Protein AF-A0A9E0H9U8-F1 (afdb_monomer_lite)

Structure (mmCIF, N/CA/C/O backbone):
data_AF-A0A9E0H9U8-F1
#
_entry.id   AF-A0A9E0H9U8-F1
#
loop_
_atom_site.group_PDB
_atom_site.id
_atom_site.type_symbol
_atom_site.label_atom_id
_atom_site.label_alt_id
_atom_site.label_comp_id
_atom_site.label_asym_id
_atom_site.label_entity_id
_atom_site.label_seq_id
_atom_site.pdbx_PDB_ins_code
_atom_site.Cartn_x
_atom_site.Cartn_y
_atom_site.Cartn_z
_atom_site.occupancy
_atom_site.B_iso_or_equiv
_atom_site.auth_seq_id
_atom_site.auth_comp_id
_atom_site.auth_asym_id
_atom_site.auth_atom_id
_atom_site.pdbx_PDB_model_num
ATOM 1 N N . MET A 1 1 ? -35.444 -77.748 4.430 1.00 33.72 1 MET A N 1
ATOM 2 C CA . MET A 1 1 ? -34.186 -77.635 3.657 1.00 33.72 1 MET A CA 1
ATOM 3 C C . MET A 1 1 ? -34.347 -76.508 2.643 1.00 33.72 1 MET A C 1
ATOM 5 O O . MET A 1 1 ? -35.237 -76.643 1.822 1.00 33.72 1 MET A O 1
ATOM 9 N N . LYS A 1 2 ? -33.463 -75.490 2.698 1.00 30.03 2 LYS A N 1
ATOM 10 C CA . LYS A 1 2 ? -33.087 -74.524 1.628 1.00 30.03 2 LYS A CA 1
ATOM 11 C C . LYS A 1 2 ? -34.185 -73.565 1.122 1.00 30.03 2 LYS A C 1
ATOM 13 O O . LYS A 1 2 ? -35.276 -74.002 0.824 1.00 30.03 2 LYS A O 1
ATOM 18 N N . ARG A 1 3 ? -33.968 -72.275 0.864 1.00 31.88 3 ARG A N 1
ATOM 19 C CA . ARG A 1 3 ? -32.957 -71.243 1.180 1.00 31.88 3 ARG A CA 1
ATOM 20 C C . ARG A 1 3 ? -33.682 -69.953 0.738 1.00 31.88 3 ARG A C 1
ATOM 22 O O . ARG A 1 3 ? -34.056 -69.872 -0.428 1.00 31.88 3 ARG A O 1
ATOM 29 N N . ASN A 1 4 ? -33.943 -69.009 1.642 1.00 30.28 4 ASN A N 1
ATOM 30 C CA . ASN A 1 4 ? -34.622 -67.754 1.300 1.00 30.28 4 ASN A CA 1
ATOM 31 C C . ASN A 1 4 ? -33.654 -66.834 0.548 1.00 30.28 4 ASN A C 1
ATOM 33 O O . ASN A 1 4 ? -32.547 -66.578 1.022 1.00 30.28 4 ASN A O 1
ATOM 37 N N . ILE A 1 5 ? -34.078 -66.368 -0.625 1.00 36.03 5 ILE A N 1
ATOM 38 C CA . ILE A 1 5 ? -33.388 -65.355 -1.423 1.00 36.03 5 ILE A CA 1
ATOM 39 C C . ILE A 1 5 ? -33.728 -63.993 -0.814 1.00 36.03 5 ILE A C 1
ATOM 41 O O . ILE A 1 5 ? -34.883 -63.575 -0.808 1.00 36.03 5 ILE A O 1
ATOM 45 N N . LEU A 1 6 ? -32.710 -63.333 -0.268 1.00 31.70 6 LEU A N 1
ATOM 46 C CA . LEU A 1 6 ? -32.761 -61.951 0.190 1.00 31.70 6 LEU A CA 1
ATOM 47 C C . LEU A 1 6 ? -32.618 -61.042 -1.042 1.00 31.70 6 LEU A C 1
ATOM 49 O O . LEU A 1 6 ? -31.560 -61.022 -1.668 1.00 31.70 6 LEU A O 1
ATOM 53 N N . ALA A 1 7 ? -33.665 -60.297 -1.395 1.00 32.78 7 ALA A N 1
ATOM 54 C CA . ALA A 1 7 ? -33.560 -59.155 -2.297 1.00 32.78 7 ALA A CA 1
ATOM 55 C C . ALA A 1 7 ? -33.413 -57.898 -1.429 1.00 32.78 7 ALA A C 1
ATOM 57 O O . ALA A 1 7 ? -34.386 -57.413 -0.857 1.00 32.78 7 ALA A O 1
ATOM 58 N N . ILE A 1 8 ? -32.179 -57.417 -1.274 1.00 33.84 8 ILE A N 1
ATOM 59 C CA . ILE A 1 8 ? -31.902 -56.122 -0.649 1.00 33.84 8 ILE A CA 1
ATOM 60 C C . ILE A 1 8 ? -32.141 -55.057 -1.719 1.00 33.84 8 ILE A C 1
ATOM 62 O O . ILE A 1 8 ? -31.384 -54.941 -2.681 1.00 33.84 8 ILE A O 1
ATOM 66 N N . THR A 1 9 ? -33.211 -54.289 -1.550 1.00 36.50 9 THR A N 1
ATOM 67 C CA . THR A 1 9 ? -33.425 -53.011 -2.227 1.00 36.50 9 THR A CA 1
ATOM 68 C C . THR A 1 9 ? -32.313 -52.044 -1.825 1.00 36.50 9 THR A C 1
ATOM 70 O O . THR A 1 9 ? -32.237 -51.627 -0.670 1.00 36.50 9 THR A O 1
ATOM 73 N N . GLY A 1 10 ? -31.434 -51.716 -2.773 1.00 31.86 10 GLY A N 1
ATOM 74 C CA . GLY A 1 10 ? -30.412 -50.687 -2.613 1.00 31.86 10 GLY A CA 1
ATOM 75 C C . GLY A 1 10 ? -31.052 -49.303 -2.536 1.00 31.86 10 GLY A C 1
ATOM 76 O O . GLY A 1 10 ? -31.722 -48.871 -3.470 1.00 31.86 10 GLY A O 1
ATOM 77 N N . ALA A 1 11 ? -30.843 -48.613 -1.418 1.00 35.72 11 ALA A N 1
ATOM 78 C CA . ALA A 1 11 ? -31.097 -47.187 -1.313 1.00 35.72 11 ALA A CA 1
ATOM 79 C C . ALA A 1 11 ? -29.973 -46.440 -2.048 1.00 35.72 11 ALA A C 1
ATOM 81 O O . ALA A 1 11 ? -28.805 -46.555 -1.674 1.00 35.72 11 ALA A O 1
ATOM 82 N N . LEU A 1 12 ? -30.319 -45.684 -3.095 1.00 35.38 12 LEU A N 1
ATOM 83 C CA . LEU A 1 12 ? -29.430 -44.668 -3.653 1.00 35.38 12 LEU A CA 1
ATOM 84 C C . LEU A 1 12 ? -29.260 -43.562 -2.606 1.00 35.38 12 LEU A C 1
ATOM 86 O O . LEU A 1 12 ? -30.141 -42.723 -2.427 1.00 35.38 12 LEU A O 1
ATOM 90 N N . ALA A 1 13 ? -28.124 -43.559 -1.915 1.00 36.44 13 ALA A N 1
ATOM 91 C CA . ALA A 1 13 ? -27.648 -42.373 -1.227 1.00 36.44 13 ALA A CA 1
ATOM 92 C C . ALA A 1 13 ? -27.135 -41.396 -2.294 1.00 36.44 13 ALA A C 1
ATOM 94 O O . ALA A 1 13 ? -26.099 -41.628 -2.916 1.00 36.44 13 ALA A O 1
ATOM 95 N N . LEU A 1 14 ? -27.884 -40.317 -2.525 1.00 33.03 14 LEU A N 1
ATOM 96 C CA . LEU A 1 14 ? -27.382 -39.124 -3.200 1.00 33.03 14 LEU A CA 1
ATOM 97 C C . LEU A 1 14 ? -26.305 -38.512 -2.296 1.00 33.03 14 LEU A C 1
ATOM 99 O O . LEU A 1 14 ? -26.599 -37.713 -1.410 1.00 33.03 14 LEU A O 1
ATOM 103 N N . ALA A 1 15 ? -25.058 -38.936 -2.489 1.00 32.97 15 ALA A N 1
ATOM 104 C CA . ALA A 1 15 ? -23.905 -38.196 -2.015 1.00 32.97 15 ALA A CA 1
ATOM 105 C C . ALA A 1 15 ? -23.854 -36.899 -2.829 1.00 32.97 15 ALA A C 1
ATOM 107 O O . ALA A 1 15 ? -23.384 -36.879 -3.964 1.00 32.97 15 ALA A O 1
ATOM 108 N N . ALA A 1 16 ? -24.411 -35.825 -2.272 1.00 28.44 16 ALA A N 1
ATOM 109 C CA . ALA A 1 16 ? -24.061 -34.489 -2.708 1.00 28.44 16 ALA A CA 1
ATOM 110 C C . ALA A 1 16 ? -22.566 -34.328 -2.418 1.00 28.44 16 ALA A C 1
ATOM 112 O O . ALA A 1 16 ? -22.161 -34.242 -1.258 1.00 28.44 16 ALA A O 1
ATOM 113 N N . CYS A 1 17 ? -21.749 -34.372 -3.470 1.00 26.73 17 CYS A N 1
ATOM 114 C CA . CYS A 1 17 ? -20.384 -33.888 -3.420 1.00 26.73 17 CYS A CA 1
ATOM 115 C C . CYS A 1 17 ? -20.471 -32.413 -3.028 1.00 26.73 17 CYS A C 1
ATOM 117 O O . CYS A 1 17 ? -20.770 -31.558 -3.855 1.00 26.73 17 CYS A O 1
ATOM 119 N N . VAL A 1 18 ? -20.290 -32.124 -1.742 1.00 27.02 18 VAL A N 1
ATOM 120 C CA . VAL A 1 18 ? -19.804 -30.814 -1.337 1.00 27.02 18 VAL A CA 1
ATOM 121 C C . VAL A 1 18 ? -18.413 -30.754 -1.944 1.00 27.02 18 VAL A C 1
ATOM 123 O O . VAL A 1 18 ? -17.521 -31.479 -1.505 1.00 27.02 18 VAL A O 1
ATOM 126 N N . GLU A 1 19 ? -18.271 -29.989 -3.023 1.00 28.39 19 GLU A N 1
ATOM 127 C CA . GLU A 1 19 ? -16.969 -29.533 -3.486 1.00 28.39 19 GLU A CA 1
ATOM 128 C C . GLU A 1 19 ? -16.304 -28.884 -2.272 1.00 28.39 19 GLU A C 1
ATOM 130 O O . GLU A 1 19 ? -16.712 -27.819 -1.803 1.00 28.39 19 GLU A O 1
ATOM 135 N N . SER A 1 20 ? -15.331 -29.588 -1.689 1.00 30.00 20 SER A N 1
ATOM 136 C CA . SER A 1 20 ? -14.325 -28.929 -0.873 1.00 30.00 20 SER A CA 1
ATOM 137 C C . SER A 1 20 ? -13.799 -27.774 -1.719 1.00 30.00 20 SER A C 1
ATOM 139 O O . SER A 1 20 ? -13.490 -28.017 -2.886 1.00 30.00 20 SER A O 1
ATOM 141 N N . PRO A 1 21 ? -13.714 -26.540 -1.195 1.00 29.14 21 PRO A N 1
ATOM 142 C CA . PRO A 1 21 ? -12.970 -25.511 -1.892 1.00 29.14 21 PRO A CA 1
ATOM 143 C C . PRO A 1 21 ? -11.561 -26.068 -2.062 1.00 29.14 21 PRO A C 1
ATOM 145 O O . PRO A 1 21 ? -10.863 -26.296 -1.069 1.00 29.14 21 PRO A O 1
ATOM 148 N N . ASP A 1 22 ? -11.208 -26.391 -3.306 1.00 26.55 22 ASP A N 1
ATOM 149 C CA . ASP A 1 22 ? -9.852 -26.761 -3.651 1.00 26.55 22 ASP A CA 1
ATOM 150 C C . ASP A 1 22 ? -8.960 -25.659 -3.091 1.00 26.55 22 ASP A C 1
ATOM 152 O O . ASP A 1 22 ? -9.161 -24.465 -3.339 1.00 26.55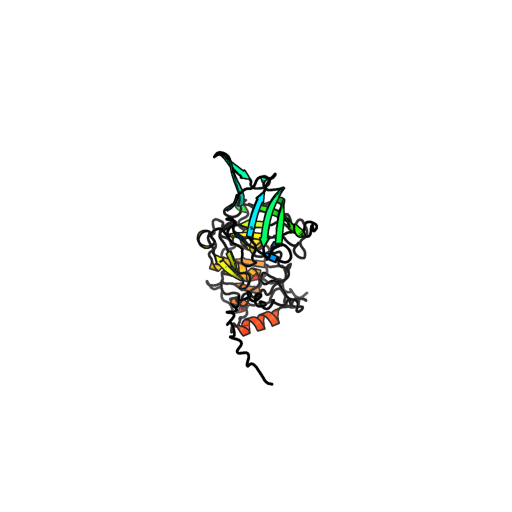 22 ASP A O 1
ATOM 156 N N . LEU A 1 23 ? -8.048 -26.098 -2.224 1.00 30.12 23 LEU A N 1
ATOM 157 C CA . LEU A 1 23 ? -6.956 -25.310 -1.688 1.00 30.12 23 LEU A CA 1
ATOM 158 C C . LEU A 1 23 ? -6.393 -24.482 -2.835 1.00 30.12 23 LEU A C 1
ATOM 160 O O . LEU A 1 23 ? -6.097 -25.050 -3.887 1.00 30.12 23 LEU A O 1
ATOM 164 N N . GLY A 1 24 ? -6.309 -23.163 -2.628 1.00 29.27 24 GLY A N 1
ATOM 165 C CA . GLY A 1 24 ? -5.791 -22.228 -3.615 1.00 29.27 24 GLY A CA 1
ATOM 166 C C . GLY A 1 24 ? -4.589 -22.850 -4.303 1.00 29.27 24 GLY A C 1
ATOM 167 O O . GLY A 1 24 ? -3.614 -23.202 -3.639 1.00 29.27 24 GLY A O 1
ATOM 168 N N . THR A 1 25 ? -4.723 -23.079 -5.610 1.00 24.98 25 THR A N 1
ATOM 169 C CA . THR A 1 25 ? -3.626 -23.506 -6.472 1.00 24.98 25 THR A CA 1
ATOM 170 C C . THR A 1 25 ? -2.404 -22.704 -6.074 1.00 24.98 25 THR A C 1
ATOM 172 O O . THR A 1 25 ? -2.486 -21.475 -6.073 1.00 24.98 25 THR A O 1
ATOM 175 N N . GLU A 1 26 ? -1.329 -23.399 -5.688 1.00 29.41 26 GLU A N 1
ATOM 176 C CA . GLU A 1 26 ? -0.028 -22.797 -5.422 1.00 29.41 26 GLU A CA 1
ATOM 177 C C . GLU A 1 26 ? 0.297 -21.872 -6.593 1.00 29.41 26 GLU A C 1
ATOM 179 O O . GLU A 1 26 ? 0.638 -22.318 -7.691 1.00 29.41 26 GLU A O 1
ATOM 184 N N . VAL A 1 27 ? 0.108 -20.571 -6.381 1.00 36.84 27 VAL A N 1
ATOM 185 C CA . VAL A 1 27 ? 0.613 -19.557 -7.290 1.00 36.84 27 VAL A CA 1
ATOM 186 C C . VAL A 1 27 ? 2.116 -19.727 -7.182 1.00 36.84 27 VAL A C 1
ATOM 188 O O . VAL A 1 27 ? 2.659 -19.604 -6.084 1.00 36.84 27 VAL A O 1
ATOM 191 N N . ALA A 1 28 ? 2.754 -20.157 -8.272 1.00 34.28 28 ALA A N 1
ATOM 192 C CA . ALA A 1 28 ? 4.180 -20.437 -8.291 1.00 34.28 28 ALA A CA 1
ATOM 193 C C . ALA A 1 28 ? 4.913 -19.251 -7.654 1.00 34.28 28 ALA A C 1
ATOM 195 O O . ALA A 1 28 ? 4.872 -18.141 -8.179 1.00 34.28 28 ALA A O 1
ATOM 196 N N . ALA A 1 29 ? 5.513 -19.474 -6.486 1.00 41.28 29 ALA A N 1
ATOM 197 C CA . ALA A 1 29 ? 6.214 -18.419 -5.786 1.00 41.28 29 ALA A CA 1
ATOM 198 C C . ALA A 1 29 ? 7.358 -17.927 -6.675 1.00 41.28 29 ALA A C 1
ATOM 200 O O . ALA A 1 29 ? 8.137 -18.729 -7.205 1.00 41.28 29 ALA A O 1
ATOM 201 N N . VAL A 1 30 ? 7.469 -16.608 -6.835 1.00 42.09 30 VAL A N 1
ATOM 202 C CA . VAL A 1 30 ? 8.647 -16.012 -7.462 1.00 42.09 30 VAL A CA 1
ATOM 203 C C . VAL A 1 30 ? 9.837 -16.415 -6.602 1.00 42.09 30 VAL A C 1
ATOM 205 O O . VAL A 1 30 ? 9.852 -16.174 -5.396 1.00 42.09 30 VAL A O 1
ATOM 208 N N . LYS A 1 31 ? 10.819 -17.090 -7.196 1.00 47.34 31 LYS A N 1
ATOM 209 C CA . LYS A 1 31 ? 12.021 -17.502 -6.476 1.00 47.34 31 LYS A CA 1
ATOM 210 C C . LYS A 1 31 ? 13.037 -16.368 -6.503 1.00 47.34 31 LYS A C 1
ATOM 212 O O . LYS A 1 31 ? 13.338 -15.851 -7.578 1.00 47.34 31 LYS A O 1
ATOM 217 N N . ASN A 1 32 ? 13.584 -15.983 -5.347 1.00 45.25 32 ASN A N 1
ATOM 218 C CA . ASN A 1 32 ? 14.695 -15.023 -5.309 1.00 45.25 32 ASN A CA 1
ATOM 219 C C . ASN A 1 32 ? 15.947 -15.574 -6.025 1.00 45.25 32 ASN A C 1
ATOM 221 O O . ASN A 1 32 ? 15.998 -16.747 -6.404 1.00 45.25 32 ASN A O 1
ATOM 225 N N . GLY A 1 33 ? 16.993 -14.748 -6.171 1.00 34.38 33 GLY A N 1
ATOM 226 C CA . GLY A 1 33 ? 18.286 -15.158 -6.747 1.00 34.38 33 GLY A CA 1
ATOM 227 C C . GLY A 1 33 ? 18.926 -16.392 -6.081 1.00 34.38 33 GLY A C 1
ATOM 228 O O . GLY A 1 33 ? 19.732 -17.078 -6.704 1.00 34.38 33 GLY A O 1
ATOM 229 N N . GLY A 1 34 ? 18.510 -16.735 -4.854 1.00 36.09 34 GLY A N 1
ATOM 230 C CA . GLY A 1 34 ? 18.920 -17.930 -4.108 1.00 36.09 34 GLY A CA 1
ATOM 231 C C . GLY A 1 34 ? 17.972 -19.139 -4.194 1.00 36.09 34 GLY A C 1
ATOM 232 O O . GLY A 1 34 ? 18.246 -20.154 -3.556 1.00 36.09 34 GLY A O 1
ATOM 233 N N . GLY A 1 35 ? 16.874 -19.067 -4.954 1.00 40.34 35 GLY A N 1
ATOM 234 C CA . GLY A 1 35 ? 15.938 -20.180 -5.154 1.00 40.34 35 GLY A CA 1
ATOM 235 C C . GLY A 1 35 ? 14.853 -20.353 -4.081 1.00 40.34 35 GLY A C 1
ATOM 236 O O . GLY A 1 35 ? 14.182 -21.388 -4.087 1.00 40.34 35 GLY A O 1
ATOM 237 N N . PHE A 1 36 ? 14.671 -19.382 -3.180 1.00 42.16 36 PHE A N 1
ATOM 238 C CA . PHE A 1 36 ? 13.642 -19.403 -2.133 1.00 42.16 36 PHE A CA 1
ATOM 239 C C . PHE A 1 36 ? 12.347 -18.729 -2.584 1.00 42.16 36 PHE A C 1
ATOM 241 O O . PHE A 1 36 ? 12.396 -17.686 -3.235 1.00 42.16 36 PHE A O 1
ATOM 248 N N . ASP A 1 37 ? 11.215 -19.298 -2.173 1.00 49.22 37 ASP A N 1
ATOM 249 C CA . ASP A 1 37 ? 9.871 -18.786 -2.445 1.00 49.22 37 ASP A CA 1
ATOM 250 C C . ASP A 1 37 ? 9.658 -17.400 -1.807 1.00 49.22 37 ASP A C 1
ATOM 252 O O . ASP A 1 37 ? 9.914 -17.200 -0.615 1.00 49.22 37 ASP A O 1
ATOM 256 N N . CYS A 1 38 ? 9.185 -16.440 -2.602 1.00 49.75 38 CYS A N 1
ATOM 257 C CA . CYS A 1 38 ? 8.864 -15.081 -2.179 1.00 49.75 38 CYS A CA 1
ATOM 258 C C . CYS A 1 38 ? 7.369 -14.767 -2.282 1.00 49.75 38 CYS A C 1
ATOM 260 O O . CYS A 1 38 ? 6.664 -15.325 -3.119 1.00 49.75 38 CYS A O 1
ATOM 262 N N . ASP A 1 39 ? 6.907 -13.814 -1.465 1.00 55.03 39 ASP A N 1
ATOM 263 C CA . ASP A 1 39 ? 5.590 -13.190 -1.635 1.00 55.03 39 ASP A CA 1
ATOM 264 C C . ASP A 1 39 ? 5.544 -12.378 -2.942 1.00 55.03 39 ASP A C 1
ATOM 266 O O . ASP A 1 39 ? 6.541 -11.782 -3.357 1.00 55.03 39 ASP A O 1
ATOM 270 N N . VAL A 1 40 ? 4.375 -12.341 -3.583 1.00 51.62 40 VAL A N 1
ATOM 271 C CA . VAL A 1 40 ? 4.181 -11.734 -4.909 1.00 51.62 40 VAL A CA 1
ATOM 272 C C . VAL A 1 40 ? 4.291 -10.205 -4.848 1.00 51.62 40 VAL A C 1
ATOM 274 O O . VAL A 1 40 ? 4.812 -9.591 -5.773 1.00 51.62 40 VAL A O 1
ATOM 277 N N . LEU A 1 41 ? 3.943 -9.569 -3.716 1.00 52.69 41 LEU A N 1
ATOM 278 C CA . LEU A 1 41 ? 4.230 -8.137 -3.483 1.00 52.69 41 LEU A CA 1
ATOM 279 C C . LEU A 1 41 ? 5.722 -7.847 -3.203 1.00 52.69 41 LEU A C 1
ATOM 281 O O . LEU A 1 41 ? 6.092 -6.693 -2.961 1.00 52.69 41 LEU A O 1
ATOM 285 N N . GLY A 1 42 ? 6.574 -8.875 -3.237 1.00 47.75 42 GLY A N 1
ATOM 286 C CA . GLY A 1 42 ? 8.025 -8.804 -3.125 1.00 47.75 42 GLY A CA 1
ATOM 287 C C . GLY A 1 42 ? 8.595 -9.818 -2.131 1.00 47.75 42 GLY A C 1
ATOM 288 O O . GLY A 1 42 ? 8.003 -10.117 -1.091 1.00 47.75 42 GLY A O 1
ATOM 289 N N . CYS A 1 43 ? 9.810 -10.295 -2.406 1.00 42.06 43 CYS A N 1
ATOM 290 C CA . CYS A 1 43 ? 10.599 -11.075 -1.4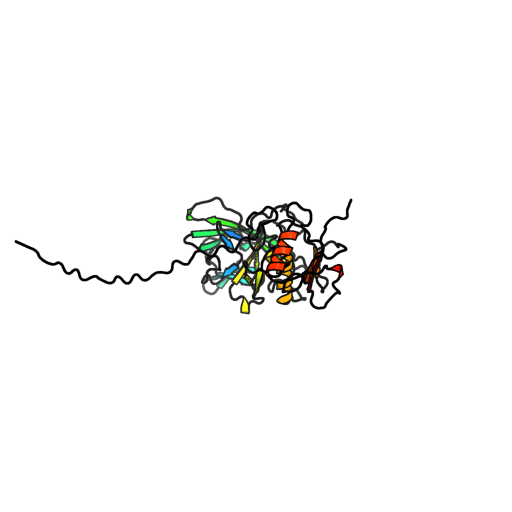56 1.00 42.06 43 CYS A CA 1
ATOM 291 C C . CYS A 1 43 ? 10.756 -10.309 -0.137 1.00 42.06 43 CYS A C 1
ATOM 293 O O . CYS A 1 43 ? 11.360 -9.236 -0.112 1.00 42.06 43 CYS A O 1
ATOM 295 N N . SER A 1 44 ? 10.238 -10.864 0.968 1.00 47.72 44 SER A N 1
ATOM 296 C CA . SER A 1 44 ? 10.203 -10.191 2.274 1.00 47.72 44 SER A CA 1
ATOM 297 C C . SER A 1 44 ? 9.381 -8.893 2.247 1.00 47.72 44 SER A C 1
ATOM 299 O O . SER A 1 44 ? 9.845 -7.845 2.715 1.00 47.72 44 SER A O 1
ATOM 301 N N . SER A 1 45 ? 8.170 -8.939 1.691 1.00 53.81 45 SER A N 1
ATOM 302 C CA . SER A 1 45 ? 7.226 -7.829 1.773 1.00 53.81 45 SER A CA 1
ATOM 303 C C . SER A 1 45 ? 6.994 -7.470 3.250 1.00 53.81 45 SER A C 1
ATOM 305 O O . SER A 1 45 ? 6.693 -8.319 4.092 1.00 53.81 45 SER A O 1
ATOM 307 N N . ASN A 1 46 ? 7.150 -6.194 3.615 1.00 62.28 46 ASN A N 1
ATOM 308 C CA . ASN A 1 46 ? 6.589 -5.705 4.876 1.00 62.28 46 ASN A CA 1
ATOM 309 C C . ASN A 1 46 ? 5.067 -5.588 4.698 1.00 62.28 46 ASN A C 1
ATOM 311 O O . ASN A 1 46 ? 4.529 -4.503 4.801 1.00 62.28 46 ASN A O 1
ATOM 315 N N . SER A 1 47 ? 4.377 -6.635 4.245 1.00 77.38 47 SER A N 1
ATOM 316 C CA . SER A 1 47 ? 2.915 -6.646 4.155 1.00 77.38 47 SER A CA 1
ATOM 317 C C . SER A 1 47 ? 2.321 -6.826 5.549 1.00 77.38 47 SER A C 1
ATOM 319 O O . SER A 1 47 ? 2.976 -7.364 6.447 1.00 77.38 47 SER A O 1
ATOM 321 N N . ALA A 1 48 ? 1.079 -6.375 5.740 1.00 87.31 48 ALA A N 1
ATOM 322 C CA . ALA A 1 48 ? 0.391 -6.611 6.999 1.00 87.31 48 ALA A CA 1
ATOM 323 C C . ALA A 1 48 ? 0.190 -8.120 7.199 1.00 87.31 48 ALA A C 1
ATOM 325 O O . ALA A 1 48 ? -0.087 -8.867 6.258 1.00 87.31 48 ALA A O 1
ATOM 326 N N . TRP A 1 49 ? 0.367 -8.575 8.435 1.00 88.06 49 TRP A N 1
ATOM 327 C CA . TRP A 1 49 ? 0.426 -9.994 8.752 1.00 88.06 49 TRP A CA 1
ATOM 328 C C . TRP A 1 49 ? -0.310 -10.316 10.054 1.00 88.06 49 TRP A C 1
ATOM 330 O O . TRP A 1 49 ? -0.059 -9.696 11.085 1.00 88.06 49 TRP A O 1
ATOM 340 N N . LEU A 1 50 ? -1.199 -11.310 9.993 1.00 86.81 50 LEU A N 1
ATOM 341 C CA . LEU A 1 50 ? -1.887 -11.975 11.102 1.00 86.81 50 LEU A CA 1
ATOM 342 C C . LEU A 1 50 ? -1.625 -13.475 10.963 1.00 86.81 50 LEU A C 1
ATOM 344 O O . LEU A 1 50 ? -2.398 -14.197 10.337 1.00 86.81 50 LEU A O 1
ATOM 348 N N . GLY A 1 51 ? -0.482 -13.930 11.470 1.00 75.81 51 GLY A N 1
ATOM 349 C CA . GLY A 1 51 ? 0.041 -15.276 11.247 1.00 75.81 51 GLY A CA 1
ATOM 350 C C . GLY A 1 51 ? -1.019 -16.383 11.296 1.00 75.81 51 GLY A C 1
ATOM 351 O O . GLY A 1 51 ? -1.731 -16.493 12.295 1.00 75.81 51 GLY A O 1
ATOM 352 N N . PRO A 1 52 ? -1.119 -17.233 10.253 1.00 79.81 52 PRO A N 1
ATOM 353 C CA . PRO A 1 52 ? -0.247 -17.361 9.072 1.00 79.81 52 PRO A CA 1
ATOM 354 C C . PRO A 1 52 ? -0.586 -16.436 7.883 1.00 79.81 52 PRO A C 1
ATOM 356 O O . PRO A 1 52 ? 0.048 -16.558 6.841 1.00 79.81 52 PRO A O 1
ATOM 359 N N . PHE A 1 53 ? -1.561 -15.538 8.004 1.00 85.12 53 PHE A N 1
ATOM 360 C CA . PHE A 1 53 ? -2.135 -14.812 6.870 1.00 85.12 53 PHE A CA 1
ATOM 361 C C . PHE A 1 53 ? -1.447 -13.469 6.639 1.00 85.12 53 PHE A C 1
ATOM 363 O O . PHE A 1 53 ? -1.361 -12.639 7.543 1.00 85.12 53 PHE A O 1
ATOM 370 N N . GLU A 1 54 ? -0.976 -13.231 5.422 1.00 84.69 54 GLU A N 1
ATOM 371 C CA . GLU A 1 54 ? -0.636 -11.885 4.964 1.00 84.69 54 GLU A CA 1
ATOM 372 C C . GLU A 1 54 ? -1.837 -11.263 4.276 1.00 84.69 54 GLU A C 1
ATOM 374 O O . GLU A 1 54 ? -2.617 -11.962 3.649 1.00 84.69 54 GLU A O 1
ATOM 379 N N . PHE A 1 55 ? -1.990 -9.952 4.386 1.00 89.12 55 PHE A N 1
ATOM 380 C CA . PHE A 1 55 ? -3.127 -9.234 3.828 1.00 89.12 55 PHE A CA 1
ATOM 381 C C . PHE A 1 55 ? -2.756 -7.767 3.624 1.00 89.12 55 PHE A C 1
ATOM 383 O O . PHE A 1 55 ? -1.757 -7.283 4.156 1.00 89.12 55 PHE A O 1
ATOM 390 N N . HIS A 1 56 ? -3.550 -7.049 2.840 1.00 91.19 56 HIS A N 1
ATOM 391 C CA . HIS A 1 56 ? -3.338 -5.616 2.616 1.00 91.19 56 HIS A CA 1
ATOM 392 C C . HIS A 1 56 ? -4.623 -4.807 2.597 1.00 91.19 56 HIS A C 1
ATOM 394 O O . HIS A 1 56 ? -4.542 -3.586 2.605 1.00 91.19 56 HIS A O 1
ATOM 400 N N . GLU A 1 57 ? -5.791 -5.444 2.584 1.00 94.62 57 GLU A N 1
ATOM 401 C CA . GLU A 1 57 ? -7.074 -4.750 2.564 1.00 94.62 57 GLU A CA 1
ATOM 402 C C . GLU A 1 57 ? -8.100 -5.405 3.488 1.00 94.62 57 GLU A C 1
ATOM 404 O O . GLU A 1 57 ? -8.065 -6.614 3.731 1.00 94.62 57 GLU A O 1
ATOM 409 N N . LEU A 1 58 ? -9.019 -4.586 3.996 1.00 97.38 58 LEU A N 1
ATOM 410 C CA . LEU A 1 58 ? -10.188 -4.998 4.768 1.00 97.38 58 LEU A CA 1
ATOM 411 C C . LEU A 1 58 ? -11.403 -4.154 4.351 1.00 97.38 58 LEU A C 1
ATOM 413 O O . LEU A 1 58 ? -11.264 -3.052 3.820 1.00 97.38 58 LEU A O 1
ATOM 417 N N . ASP A 1 59 ? -12.596 -4.684 4.603 1.00 97.44 59 ASP A N 1
ATOM 418 C CA . ASP A 1 59 ? -13.880 -4.020 4.363 1.00 97.44 59 ASP A CA 1
ATOM 419 C C . ASP A 1 59 ? -14.345 -3.278 5.626 1.00 97.44 59 ASP A C 1
ATOM 421 O O . ASP A 1 59 ? -14.513 -3.884 6.690 1.00 97.44 59 ASP A O 1
ATOM 425 N N . GLU A 1 60 ? -14.578 -1.967 5.515 1.00 96.06 60 GLU A N 1
ATOM 426 C CA . GLU A 1 60 ? -14.997 -1.128 6.647 1.00 96.06 60 GLU A CA 1
ATOM 427 C C . GLU A 1 60 ? -16.408 -1.474 7.149 1.00 96.06 60 GLU A C 1
ATOM 429 O O . GLU A 1 60 ? -16.712 -1.300 8.332 1.00 96.06 60 GLU A O 1
ATOM 434 N N . THR A 1 61 ? -17.254 -2.048 6.281 1.00 95.94 61 THR A N 1
ATOM 435 C CA . THR A 1 61 ? -18.639 -2.403 6.629 1.00 95.94 61 THR A CA 1
ATOM 436 C C . THR A 1 61 ? -18.750 -3.665 7.477 1.00 95.94 61 THR A C 1
ATOM 438 O O . THR A 1 61 ? -19.832 -3.947 8.000 1.00 95.94 61 THR A O 1
ATOM 441 N N . ARG A 1 62 ? -17.646 -4.408 7.662 1.00 95.25 62 ARG A N 1
ATOM 442 C CA . ARG A 1 62 ? -17.591 -5.681 8.407 1.00 95.25 62 ARG A CA 1
ATOM 443 C C . ARG A 1 62 ? -18.442 -6.791 7.784 1.00 95.25 62 ARG A C 1
ATOM 445 O O . ARG A 1 62 ? -18.750 -7.782 8.448 1.00 95.25 62 ARG A O 1
ATOM 452 N N . GLN A 1 63 ? -18.860 -6.635 6.533 1.00 95.25 63 GLN A N 1
ATOM 453 C CA . GLN A 1 63 ? -19.748 -7.577 5.856 1.00 95.25 63 GLN A CA 1
ATOM 454 C C . GLN A 1 63 ? -18.944 -8.599 5.062 1.00 95.25 63 GLN A C 1
ATOM 456 O O . GLN A 1 63 ? -19.266 -9.793 5.081 1.00 95.25 63 GLN A O 1
ATOM 461 N N . GLN A 1 64 ? -17.871 -8.147 4.415 1.00 96.56 64 GLN A N 1
ATOM 462 C CA . GLN A 1 64 ? -17.123 -8.930 3.441 1.00 96.56 64 GLN A CA 1
ATOM 463 C C . GLN A 1 64 ? -15.772 -9.370 4.000 1.00 96.56 64 GLN A C 1
ATOM 465 O O . GLN A 1 64 ? -15.092 -8.625 4.702 1.00 96.56 64 GLN A O 1
ATOM 470 N N . ALA A 1 65 ? -15.400 -10.613 3.700 1.00 96.94 65 ALA A N 1
ATOM 471 C CA . ALA A 1 65 ? -14.035 -11.078 3.893 1.00 96.94 65 ALA A CA 1
ATOM 472 C C . ALA A 1 65 ? -13.200 -10.716 2.661 1.00 96.94 65 ALA A C 1
ATOM 474 O O . ALA A 1 65 ? -13.717 -10.762 1.542 1.00 96.94 65 ALA A O 1
ATOM 475 N N . ASN A 1 66 ? -11.941 -10.340 2.871 1.00 93.69 66 ASN A N 1
ATOM 476 C CA . ASN A 1 66 ? -10.992 -10.082 1.792 1.00 93.69 66 ASN A CA 1
ATOM 477 C C . ASN A 1 66 ? -10.606 -11.385 1.057 1.00 93.69 66 ASN A C 1
ATOM 479 O O . ASN A 1 66 ? -11.116 -12.464 1.373 1.00 93.69 66 ASN A O 1
ATOM 483 N N . LEU A 1 67 ? -9.703 -11.297 0.074 1.00 88.06 67 LEU A N 1
ATOM 484 C CA . LEU A 1 67 ? -9.260 -12.468 -0.696 1.00 88.06 67 LEU A CA 1
ATOM 485 C C . LEU A 1 67 ? -8.581 -13.535 0.175 1.00 88.06 67 LEU A C 1
ATOM 487 O O . LEU A 1 67 ? -8.680 -14.721 -0.129 1.00 88.06 67 LEU A O 1
ATOM 491 N N . GLU A 1 68 ? -7.971 -13.142 1.292 1.00 86.75 68 GLU A N 1
ATOM 492 C CA . GLU A 1 68 ? -7.373 -14.062 2.259 1.00 86.75 68 GLU A CA 1
ATOM 493 C C . GLU A 1 68 ? -8.377 -14.607 3.289 1.00 86.75 68 GLU A C 1
ATOM 495 O O . GLU A 1 68 ? -7.998 -15.326 4.214 1.00 86.75 68 GLU A O 1
ATOM 500 N N . GLY A 1 69 ? -9.672 -14.313 3.134 1.00 93.06 69 GLY A N 1
ATOM 501 C CA . GLY A 1 69 ? -10.738 -14.802 4.007 1.00 93.06 69 GLY A CA 1
ATOM 502 C C . GLY A 1 69 ? -10.819 -14.089 5.362 1.00 93.06 69 GLY A C 1
ATOM 503 O O . GLY A 1 69 ? -11.443 -14.613 6.287 1.00 93.06 69 GLY A O 1
ATOM 504 N N . LEU A 1 70 ? -10.204 -12.909 5.493 1.00 95.25 70 LEU A N 1
ATOM 505 C CA . LEU A 1 70 ? -10.179 -12.101 6.711 1.00 95.25 70 LEU A CA 1
ATOM 506 C C . LEU A 1 70 ? -11.259 -11.017 6.691 1.00 95.25 70 LEU A C 1
ATOM 508 O O . LEU A 1 70 ? -11.441 -10.316 5.698 1.00 95.25 70 LEU A O 1
ATOM 512 N N . ARG A 1 71 ? -11.952 -10.837 7.818 1.00 97.81 71 ARG A N 1
ATOM 513 C CA . ARG A 1 71 ? -13.013 -9.836 7.988 1.00 97.81 71 ARG A CA 1
ATOM 514 C C . ARG A 1 71 ? -12.958 -9.180 9.360 1.00 97.81 71 ARG A C 1
ATOM 516 O O . ARG A 1 71 ? -12.784 -9.864 10.367 1.00 97.81 71 ARG A O 1
ATOM 523 N N . ILE A 1 72 ? -13.198 -7.872 9.415 1.00 98.00 72 ILE A N 1
ATOM 524 C CA . ILE A 1 72 ? -13.369 -7.141 10.679 1.00 98.00 72 ILE A CA 1
ATOM 525 C C . ILE A 1 72 ? -14.676 -7.571 11.340 1.00 98.00 72 ILE A C 1
ATOM 527 O O . ILE A 1 72 ? -15.717 -7.609 10.693 1.00 98.00 72 ILE A O 1
ATOM 531 N N . THR A 1 73 ? -14.653 -7.843 12.639 1.00 97.31 73 THR A N 1
ATOM 532 C CA . THR A 1 73 ? -15.869 -8.148 13.409 1.00 97.31 73 THR A CA 1
ATOM 533 C C . THR A 1 73 ? -16.170 -7.120 14.485 1.00 97.31 73 THR A C 1
ATOM 535 O O . THR A 1 73 ? -17.339 -6.906 14.806 1.00 97.31 73 THR A O 1
ATOM 538 N N . SER A 1 74 ? -15.154 -6.438 15.018 1.00 97.38 74 SER A N 1
ATOM 539 C CA . SER A 1 74 ? -15.356 -5.319 15.940 1.00 97.38 74 SER A CA 1
ATOM 540 C C . SER A 1 74 ? -14.183 -4.345 15.939 1.00 97.38 74 SER A C 1
ATOM 542 O O . SER A 1 74 ? -13.067 -4.719 15.579 1.00 97.38 74 SER A O 1
ATOM 544 N N . PHE A 1 75 ? -14.430 -3.106 16.358 1.00 98.12 75 PHE A N 1
ATOM 545 C CA . PHE A 1 75 ? -13.397 -2.109 16.621 1.00 98.12 75 PHE A CA 1
ATOM 546 C C . PHE A 1 75 ? -13.735 -1.396 17.928 1.00 98.12 75 PHE A C 1
ATOM 548 O O . PHE A 1 75 ? -14.669 -0.601 18.000 1.00 98.12 75 PHE A O 1
ATOM 555 N N . LYS A 1 76 ? -12.994 -1.696 18.992 1.00 97.88 76 LYS A N 1
ATOM 556 C CA . LYS A 1 76 ? -13.331 -1.283 20.350 1.00 97.88 76 LYS A CA 1
ATOM 557 C C . LYS A 1 76 ? -12.327 -0.306 20.927 1.00 97.88 76 LYS A C 1
ATOM 559 O O . LYS A 1 76 ? -11.121 -0.459 20.780 1.00 97.88 76 LYS A O 1
ATOM 564 N N . LYS A 1 77 ? -12.831 0.646 21.706 1.00 97.38 77 LYS A N 1
ATOM 565 C CA . LYS A 1 77 ? -12.033 1.516 22.572 1.00 97.38 77 LYS A CA 1
ATOM 566 C C . LYS A 1 77 ? -12.711 1.616 23.928 1.00 97.38 77 LYS A C 1
ATOM 568 O O . LYS A 1 77 ? -13.885 1.970 24.012 1.00 97.38 77 LYS A O 1
ATOM 573 N N . ASN A 1 78 ? -11.980 1.288 24.995 1.00 94.69 78 ASN A N 1
ATOM 574 C CA . ASN A 1 78 ? -12.493 1.291 26.372 1.00 94.69 78 ASN A CA 1
ATOM 575 C C . ASN A 1 78 ? -13.800 0.477 26.527 1.00 94.69 78 ASN A C 1
ATOM 577 O O . ASN A 1 78 ? -14.734 0.903 27.200 1.00 94.69 78 ASN A O 1
ATOM 581 N N . GLY A 1 79 ? -13.884 -0.673 25.846 1.00 93.06 79 GLY A N 1
ATOM 582 C CA . GLY A 1 79 ? -15.053 -1.563 25.860 1.00 93.06 79 GLY A CA 1
ATOM 583 C C . GLY A 1 79 ? -16.228 -1.135 24.970 1.00 93.06 79 GLY A C 1
ATOM 584 O O . GLY A 1 79 ? -17.199 -1.878 24.859 1.00 93.06 79 GLY A O 1
ATOM 585 N N . LEU A 1 80 ? -16.151 0.024 24.315 1.00 95.56 80 LEU A N 1
ATOM 586 C CA . LEU A 1 80 ? -17.189 0.540 23.423 1.00 95.56 80 LEU A CA 1
ATOM 587 C C . LEU A 1 80 ? -16.829 0.221 21.970 1.00 95.56 80 LEU A C 1
ATOM 589 O O . LEU A 1 80 ? -15.701 0.492 21.571 1.00 95.56 80 LEU A O 1
ATOM 593 N N . ASP A 1 81 ? -17.766 -0.332 21.198 1.00 96.69 81 ASP A N 1
ATOM 594 C CA . ASP A 1 81 ? -17.582 -0.634 19.769 1.00 96.69 81 ASP A CA 1
ATOM 595 C C . ASP A 1 81 ? -17.901 0.594 18.893 1.00 96.69 81 ASP A C 1
ATOM 597 O O . ASP A 1 81 ? -18.862 1.320 19.169 1.00 96.69 81 ASP A O 1
ATOM 601 N N . TYR A 1 82 ? -17.086 0.819 17.863 1.00 97.50 82 TYR A N 1
ATOM 602 C CA . TYR A 1 82 ? -17.149 1.941 16.920 1.00 97.50 82 TYR A CA 1
ATOM 603 C C . TYR A 1 82 ? -17.095 1.427 15.483 1.00 97.50 82 TYR A C 1
ATOM 605 O O . TYR A 1 82 ? -16.309 0.544 15.166 1.00 97.50 82 TYR A O 1
ATOM 613 N N . GLU A 1 83 ? -17.862 2.020 14.583 1.00 96.56 83 GLU A N 1
ATOM 614 C CA . GLU A 1 83 ? -17.731 1.801 13.145 1.00 96.56 83 GLU A CA 1
ATOM 615 C C . GLU A 1 83 ? -16.379 2.329 12.656 1.00 96.56 83 GLU A C 1
ATOM 617 O O . GLU A 1 83 ? -15.969 3.436 13.011 1.00 96.56 83 GLU A O 1
ATOM 622 N N . VAL A 1 84 ? -15.679 1.515 11.868 1.00 96.88 84 VAL A N 1
ATOM 623 C CA . VAL A 1 84 ? -14.453 1.929 11.185 1.00 96.88 84 VAL A CA 1
ATOM 624 C C . VAL A 1 84 ? -14.870 2.746 9.970 1.00 96.88 84 VAL A C 1
ATOM 626 O O . VAL A 1 84 ? -15.752 2.326 9.231 1.00 96.88 84 VAL A O 1
ATOM 629 N N . ASP A 1 85 ? -14.246 3.899 9.776 1.00 96.12 85 ASP A N 1
ATOM 630 C CA . ASP A 1 85 ? -14.400 4.716 8.577 1.00 96.12 85 ASP A CA 1
ATOM 631 C C . ASP A 1 85 ? -13.013 5.172 8.138 1.00 96.12 85 ASP A C 1
ATOM 633 O O . ASP A 1 85 ? -12.298 5.838 8.897 1.00 96.12 85 ASP A O 1
ATOM 637 N N . VAL A 1 86 ? -12.624 4.796 6.921 1.00 96.19 86 VAL A N 1
ATOM 638 C CA . VAL A 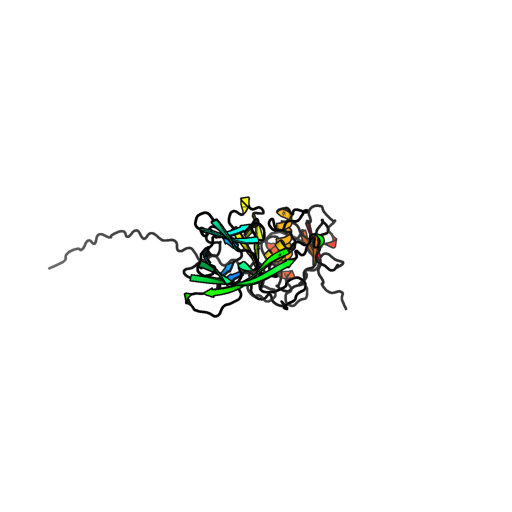1 86 ? -11.371 5.262 6.330 1.00 96.19 86 VAL A CA 1
ATOM 639 C C . VAL A 1 86 ? -11.694 6.186 5.167 1.00 96.19 86 VAL A C 1
ATOM 641 O O . VAL A 1 86 ? -12.008 5.764 4.058 1.00 96.19 86 VAL A O 1
ATOM 644 N N . THR A 1 87 ? -11.554 7.487 5.387 1.00 91.12 87 THR A N 1
ATOM 645 C CA . THR A 1 87 ? -11.781 8.482 4.337 1.00 91.12 87 THR A CA 1
ATOM 646 C C . THR A 1 87 ? -10.447 9.062 3.876 1.00 91.12 87 THR A C 1
ATOM 648 O O . THR A 1 87 ? -9.707 9.654 4.664 1.00 91.12 87 THR A O 1
ATOM 651 N N . ASN A 1 88 ? -10.144 8.941 2.578 1.00 91.88 88 ASN A N 1
ATOM 652 C CA . ASN A 1 88 ? -8.829 9.268 2.016 1.00 91.88 88 ASN A CA 1
ATOM 653 C C . ASN A 1 88 ? -7.726 8.488 2.745 1.00 91.88 88 ASN A C 1
ATOM 655 O O . ASN A 1 88 ? -7.722 7.269 2.663 1.00 91.88 88 ASN A O 1
ATOM 659 N N . ALA A 1 89 ? -6.805 9.168 3.430 1.00 94.38 89 ALA A N 1
ATOM 660 C CA . ALA A 1 89 ? -5.723 8.567 4.213 1.00 94.38 89 ALA A CA 1
ATOM 661 C C . ALA A 1 89 ? -5.896 8.792 5.729 1.00 94.38 89 ALA A C 1
ATOM 663 O O . ALA A 1 89 ? -4.913 8.908 6.459 1.00 94.38 89 ALA A O 1
ATOM 664 N N . SER A 1 90 ? -7.142 8.942 6.195 1.00 94.69 90 SER A N 1
ATOM 665 C CA . SER A 1 90 ? -7.453 9.137 7.611 1.00 94.69 90 SER A CA 1
ATOM 666 C C . SER A 1 90 ? -8.375 8.032 8.106 1.00 94.69 90 SER A C 1
ATOM 668 O O . SER A 1 90 ? -9.488 7.861 7.605 1.00 94.69 90 SER A O 1
ATOM 670 N N . LEU A 1 91 ? -7.890 7.293 9.102 1.00 96.88 91 LEU A N 1
ATOM 671 C CA . LEU A 1 91 ? -8.681 6.334 9.856 1.00 96.88 91 LEU A CA 1
ATOM 672 C C . LEU A 1 91 ? -9.423 7.065 10.973 1.00 96.88 91 LEU A C 1
ATOM 674 O O . LEU A 1 91 ? -8.828 7.767 11.795 1.00 96.88 91 LEU A O 1
ATOM 678 N N . VAL A 1 92 ? -10.728 6.844 11.024 1.00 97.00 92 VAL A N 1
ATOM 679 C CA . VAL A 1 92 ? -11.625 7.391 12.028 1.00 97.00 92 VAL A CA 1
ATOM 680 C C . VAL A 1 92 ? -12.489 6.261 12.579 1.00 97.00 92 VAL A C 1
ATOM 682 O O . VAL A 1 92 ? -12.912 5.372 11.848 1.00 97.00 92 VAL A O 1
ATOM 685 N N . ALA A 1 93 ? -12.775 6.296 13.878 1.00 96.81 93 ALA A N 1
ATOM 686 C CA . ALA A 1 93 ? -13.751 5.402 14.489 1.00 96.81 93 ALA A CA 1
ATOM 687 C C . ALA A 1 93 ? -14.974 6.212 14.926 1.00 96.81 93 ALA A C 1
ATOM 689 O O . ALA A 1 93 ? -14.847 7.163 15.705 1.00 96.81 93 ALA A O 1
ATOM 690 N N . ARG A 1 94 ? -16.155 5.867 14.413 1.00 96.19 94 ARG A N 1
ATOM 691 C CA . ARG A 1 94 ? -17.405 6.601 14.640 1.00 96.19 94 ARG A CA 1
ATOM 692 C C . ARG A 1 94 ? -18.385 5.785 15.459 1.00 96.19 94 ARG A C 1
ATOM 694 O O . ARG A 1 94 ? -18.498 4.576 15.323 1.00 96.19 94 ARG A O 1
ATOM 701 N N . ARG A 1 95 ? -19.128 6.456 16.324 1.00 94.38 95 ARG A N 1
ATOM 702 C CA . ARG A 1 95 ? -20.214 5.850 17.087 1.00 94.38 95 ARG A CA 1
ATOM 703 C C . ARG A 1 95 ? -21.305 6.877 17.311 1.00 94.38 95 ARG A C 1
ATOM 705 O O . ARG A 1 95 ? -21.011 8.023 17.625 1.00 94.38 95 ARG A O 1
ATOM 712 N N . TYR A 1 96 ? -22.559 6.457 17.233 1.00 91.00 96 TYR A N 1
ATOM 713 C CA . TYR A 1 96 ? -23.692 7.286 17.630 1.00 91.00 96 TYR A CA 1
ATOM 714 C C . TYR A 1 96 ? -24.243 6.811 18.970 1.00 91.00 96 TYR A C 1
ATOM 716 O O . TYR A 1 96 ? -24.514 5.626 19.164 1.00 91.00 96 TYR A O 1
ATOM 724 N N . TRP A 1 97 ? -24.430 7.739 19.904 1.00 87.06 97 TRP A N 1
ATOM 725 C CA . TRP A 1 97 ? -25.086 7.461 21.178 1.00 87.06 97 TRP A CA 1
ATOM 726 C C . TRP A 1 97 ? -26.129 8.533 21.463 1.00 87.06 97 TRP A C 1
ATOM 728 O O . TRP A 1 97 ? -25.801 9.712 21.558 1.00 87.06 97 TRP A O 1
ATOM 738 N N . MET A 1 98 ? -27.397 8.123 21.572 1.00 90.19 98 MET A N 1
ATOM 739 C CA . MET A 1 98 ? -28.536 9.033 21.778 1.00 90.19 98 MET A CA 1
ATOM 740 C C . MET A 1 98 ? -28.573 10.198 20.766 1.00 90.19 98 MET A C 1
ATOM 742 O O . MET A 1 98 ? -28.886 11.330 21.118 1.00 90.19 98 MET A O 1
ATOM 746 N N . GLY A 1 99 ? -28.216 9.926 19.506 1.00 87.81 99 GLY A N 1
ATOM 747 C CA . GLY A 1 99 ? -28.158 10.930 18.435 1.00 87.81 99 GLY A CA 1
ATOM 748 C C . GLY A 1 99 ? -26.907 11.818 18.435 1.00 87.81 99 GLY A C 1
ATOM 749 O O . GLY A 1 99 ? -26.750 12.630 17.529 1.00 87.81 99 GLY A O 1
ATOM 750 N N . ILE A 1 100 ? -25.998 11.654 19.401 1.00 89.81 100 ILE A N 1
ATOM 751 C CA . ILE A 1 100 ? -24.738 12.401 19.476 1.00 89.81 100 ILE A CA 1
ATOM 752 C C . ILE A 1 100 ? -23.631 11.587 18.786 1.00 89.81 100 ILE A C 1
ATOM 754 O O . ILE A 1 100 ? -23.424 10.427 19.165 1.00 89.81 100 ILE A O 1
ATOM 758 N N . PRO A 1 101 ? -22.921 12.152 17.789 1.00 91.94 101 PRO A N 1
ATOM 759 C CA . PRO A 1 101 ? -21.773 11.500 17.175 1.00 91.94 101 PRO A CA 1
ATOM 760 C C . PRO A 1 101 ? -20.547 11.584 18.092 1.00 91.94 101 PRO A C 1
ATOM 762 O O . PRO A 1 101 ? -20.175 12.653 18.574 1.00 91.94 101 PRO A O 1
ATOM 765 N N . PHE A 1 102 ? -19.898 10.445 18.292 1.00 93.69 102 PHE A N 1
ATOM 766 C CA . PHE A 1 102 ? -18.604 10.296 18.939 1.00 93.69 102 PHE A CA 1
ATOM 767 C C . PHE A 1 102 ? -17.604 9.833 17.890 1.00 93.69 102 PHE A C 1
ATOM 769 O O . PHE A 1 102 ? -17.830 8.832 17.209 1.00 93.69 102 PHE A O 1
ATOM 776 N N . THR A 1 103 ? -16.495 10.555 17.791 1.00 95.69 103 THR A N 1
ATOM 777 C CA . THR A 1 103 ? -15.484 10.330 16.763 1.00 95.69 103 THR A CA 1
ATOM 778 C C . THR A 1 103 ? -14.115 10.231 17.417 1.00 95.69 103 THR A C 1
ATOM 780 O O . THR A 1 103 ? -13.722 11.121 18.170 1.00 95.69 103 THR A O 1
ATOM 783 N N . LEU A 1 104 ? -13.389 9.156 17.122 1.00 97.06 104 LEU A N 1
ATOM 784 C CA . LEU A 1 104 ? -11.987 8.978 17.485 1.00 97.06 104 LEU A CA 1
ATOM 785 C C . LEU A 1 104 ? -11.131 9.096 16.225 1.00 97.06 104 LEU A C 1
ATOM 787 O O . LEU A 1 104 ? -11.467 8.517 15.195 1.00 97.06 104 LEU A O 1
ATOM 791 N N . SER A 1 105 ? -10.022 9.819 16.313 1.00 97.06 105 SER A N 1
ATOM 792 C CA . SER A 1 105 ? -9.048 9.973 15.229 1.00 97.06 105 SER A CA 1
ATOM 793 C C . SER A 1 105 ? -7.650 10.236 15.790 1.00 97.06 105 SER A C 1
ATOM 795 O O . SER A 1 105 ? -7.504 10.607 16.964 1.00 97.06 105 SER A O 1
ATOM 797 N N . GLY A 1 106 ? -6.626 10.025 14.957 1.00 96.12 106 GLY A N 1
ATOM 798 C CA . GLY A 1 106 ? -5.219 10.224 15.313 1.00 96.12 106 GLY A CA 1
ATOM 799 C C . GLY A 1 106 ? -4.848 9.539 16.632 1.00 96.12 106 GLY A C 1
ATOM 800 O O . GLY A 1 106 ? -5.237 8.398 16.888 1.00 96.12 106 GLY A O 1
ATOM 801 N N . ALA A 1 107 ? -4.172 10.263 17.525 1.00 97.50 107 ALA A N 1
ATOM 802 C CA . ALA A 1 107 ? -3.734 9.747 18.823 1.00 97.50 107 ALA A CA 1
ATOM 803 C C . ALA A 1 107 ? -4.868 9.192 19.712 1.00 97.50 107 ALA A C 1
ATOM 805 O O . ALA A 1 107 ? -4.612 8.330 20.552 1.00 97.50 107 ALA A O 1
ATOM 806 N N . ASN A 1 108 ? -6.128 9.609 19.520 1.00 97.81 108 ASN A N 1
ATOM 807 C CA . ASN A 1 108 ? -7.260 9.075 20.292 1.00 97.81 108 ASN A CA 1
ATOM 808 C C . ASN A 1 108 ? -7.599 7.615 19.939 1.00 97.81 108 ASN A C 1
ATOM 810 O O . ASN A 1 108 ? -8.306 6.949 20.699 1.00 97.81 108 ASN A O 1
ATOM 814 N N . LEU A 1 109 ? -7.088 7.106 18.812 1.00 98.06 109 LEU A N 1
ATOM 815 C CA . LEU A 1 109 ? -7.212 5.703 18.418 1.00 98.06 109 LEU A CA 1
ATOM 816 C C . LEU A 1 109 ? -6.196 4.799 19.127 1.00 98.06 109 LEU A C 1
ATOM 818 O O . LEU A 1 109 ? -6.424 3.591 19.200 1.00 98.06 109 LEU A O 1
ATOM 822 N N . VAL A 1 110 ? -5.117 5.343 19.703 1.00 98.19 110 VAL A N 1
ATOM 823 C CA . VAL A 1 110 ? -4.125 4.555 20.453 1.00 98.19 110 VAL A CA 1
ATOM 824 C C . VAL A 1 110 ? -4.796 3.855 21.628 1.00 98.19 110 VAL A C 1
ATOM 826 O O . VAL A 1 110 ? -5.506 4.480 22.408 1.00 98.19 110 VAL A O 1
ATOM 829 N N . GLY A 1 111 ? -4.585 2.549 21.768 1.00 97.69 111 GLY A N 1
ATOM 830 C CA . GLY A 1 111 ? -5.230 1.664 22.737 1.00 97.69 111 GLY A CA 1
ATOM 831 C C . GLY A 1 111 ? -6.606 1.148 22.302 1.00 97.69 111 GLY A C 1
ATOM 832 O O . GLY A 1 111 ? -7.321 0.598 23.137 1.00 97.69 111 GLY A O 1
ATOM 833 N N . SER A 1 112 ? -7.010 1.373 21.050 1.00 98.31 112 SER A N 1
ATOM 834 C CA . SER A 1 112 ? -8.157 0.682 20.445 1.00 98.31 112 SER A CA 1
ATOM 835 C C . SER A 1 112 ? -7.753 -0.717 19.986 1.00 98.31 112 SER A C 1
ATOM 837 O O . SER A 1 112 ? -6.582 -0.957 19.679 1.00 98.31 112 SER A O 1
ATOM 839 N N . THR A 1 113 ? -8.720 -1.626 19.909 1.00 97.62 113 THR A N 1
ATOM 840 C CA . THR A 1 113 ? -8.539 -2.981 19.391 1.00 97.62 113 THR A CA 1
ATOM 841 C C . THR A 1 113 ? -9.468 -3.244 18.212 1.00 97.62 113 THR A C 1
ATOM 843 O O . THR A 1 113 ? -10.665 -2.993 18.290 1.00 97.62 113 THR A O 1
ATOM 846 N N . MET A 1 114 ? -8.927 -3.755 17.110 1.00 98.00 114 MET A N 1
ATOM 847 C CA . MET A 1 114 ? -9.680 -4.233 15.953 1.00 98.00 114 MET A CA 1
ATOM 848 C C . MET A 1 114 ? -9.668 -5.759 15.962 1.00 98.00 114 MET A C 1
ATOM 850 O O . MET A 1 114 ? -8.608 -6.374 15.888 1.00 98.00 114 MET A O 1
ATOM 854 N N . THR A 1 115 ? -10.838 -6.378 16.053 1.00 97.50 115 THR A N 1
ATOM 855 C CA . THR A 1 115 ? -10.972 -7.832 15.953 1.00 97.50 115 THR A CA 1
ATOM 856 C C . THR A 1 115 ? -11.160 -8.228 14.498 1.00 97.50 115 THR A C 1
ATOM 858 O O . THR A 1 115 ? -12.055 -7.712 13.825 1.00 97.50 115 THR A O 1
ATOM 861 N N . VAL A 1 116 ? -10.345 -9.171 14.036 1.00 97.50 116 VAL A N 1
ATOM 862 C CA . VAL A 1 116 ? -10.391 -9.750 12.693 1.00 97.50 116 VAL A CA 1
ATOM 863 C C . VAL A 1 116 ? -10.618 -11.253 12.820 1.00 97.50 116 VAL A C 1
ATOM 865 O O . VAL A 1 116 ? -10.000 -11.913 13.652 1.00 97.50 116 VAL A O 1
ATOM 868 N N . GLN A 1 117 ? -11.515 -11.803 12.008 1.00 95.88 117 GLN A N 1
ATOM 869 C CA . GLN A 1 117 ? -11.787 -13.237 11.948 1.00 95.88 117 GLN A CA 1
ATOM 870 C C . GLN A 1 117 ? -11.554 -13.781 10.546 1.00 95.88 117 GLN A C 1
ATOM 872 O O . GLN A 1 117 ? -11.854 -13.113 9.559 1.00 95.88 117 GLN A O 1
ATOM 877 N N . GLY A 1 118 ? -11.077 -15.018 10.479 1.00 93.19 118 GLY A N 1
ATOM 878 C CA . GLY A 1 118 ? -10.908 -15.771 9.241 1.00 93.19 118 GLY A CA 1
ATOM 879 C C . GLY A 1 118 ? -10.437 -17.188 9.539 1.00 93.19 118 GLY A C 1
ATOM 880 O O . GLY A 1 118 ? -9.764 -17.420 10.542 1.00 93.19 118 GLY A O 1
ATOM 881 N N . HIS A 1 119 ? -10.831 -18.154 8.705 1.00 90.12 119 HIS A N 1
ATOM 882 C CA . HIS A 1 119 ? -10.401 -19.561 8.825 1.00 90.12 119 HIS A CA 1
ATOM 883 C C . HIS A 1 119 ? -10.635 -20.189 10.212 1.00 90.12 119 HIS A C 1
ATOM 885 O O . HIS A 1 119 ? -9.820 -20.966 10.705 1.00 90.12 119 HIS A O 1
ATOM 891 N N . GLY A 1 120 ? -11.736 -19.822 10.877 1.00 90.31 120 GLY A N 1
ATOM 892 C CA . GLY A 1 120 ? -12.069 -20.307 12.224 1.00 90.31 120 GLY A CA 1
ATOM 893 C C . GLY A 1 120 ? -11.199 -19.737 13.352 1.00 90.31 120 GLY A C 1
ATOM 894 O O . GLY A 1 120 ? -11.279 -20.226 14.476 1.00 90.31 120 GLY A O 1
ATOM 895 N N . ARG A 1 121 ? -10.384 -18.714 13.071 1.00 91.75 121 ARG A N 1
ATOM 896 C CA . ARG A 1 121 ? -9.501 -18.042 14.032 1.00 91.75 121 ARG A CA 1
ATOM 897 C C . ARG A 1 121 ? -9.967 -16.616 14.304 1.00 91.75 121 ARG A C 1
ATOM 899 O O . ARG A 1 121 ? -10.576 -15.975 13.443 1.00 91.75 121 ARG A O 1
ATOM 906 N N . THR A 1 122 ? -9.636 -16.125 15.496 1.00 94.94 122 THR A N 1
ATOM 907 C CA . THR A 1 122 ? -9.885 -14.744 15.923 1.00 94.94 122 THR A CA 1
ATOM 908 C C . THR A 1 122 ? -8.564 -14.084 16.290 1.00 94.94 122 THR A C 1
ATOM 910 O O . THR A 1 122 ? -7.827 -14.570 17.151 1.00 94.94 122 THR A O 1
ATOM 913 N N . PHE A 1 123 ? -8.299 -12.952 15.650 1.00 95.12 123 PHE A N 1
ATOM 914 C CA . PHE A 1 123 ? -7.132 -12.113 15.866 1.00 95.12 123 PHE A CA 1
ATOM 915 C C . PHE A 1 123 ? -7.565 -10.767 16.438 1.00 95.12 123 PHE A C 1
ATOM 917 O O . PHE A 1 123 ? -8.566 -10.193 16.007 1.00 95.12 123 PHE A O 1
ATOM 924 N N . GLU A 1 124 ? -6.796 -10.233 17.378 1.00 95.62 124 GLU A N 1
ATOM 925 C CA . GLU A 1 124 ? -6.984 -8.874 17.881 1.00 95.62 124 GLU A CA 1
ATOM 926 C C . GLU A 1 124 ? -5.778 -8.014 17.513 1.00 95.62 124 GLU A C 1
ATOM 928 O O . GLU A 1 124 ? -4.662 -8.304 17.936 1.00 95.62 124 GLU A O 1
ATOM 933 N N . ILE A 1 125 ? -6.016 -6.939 16.758 1.00 97.06 125 ILE A N 1
ATOM 934 C CA . ILE A 1 125 ? -5.037 -5.911 16.401 1.00 97.06 125 ILE A CA 1
ATOM 935 C C . ILE A 1 125 ? -5.167 -4.737 17.374 1.00 97.06 125 ILE A C 1
ATOM 937 O O . ILE A 1 125 ? -6.175 -4.039 17.396 1.00 97.06 125 ILE A O 1
ATOM 941 N N . LEU A 1 126 ? -4.129 -4.488 18.158 1.00 96.88 126 LEU A N 1
ATOM 942 C CA . LEU A 1 126 ? -3.987 -3.373 19.081 1.00 96.88 126 LEU A CA 1
ATOM 943 C C . LEU A 1 126 ? -3.238 -2.208 18.422 1.00 96.88 126 LEU A C 1
ATOM 945 O O . LEU A 1 126 ? -2.117 -2.375 17.937 1.00 96.88 126 LEU A O 1
ATOM 949 N N . PHE A 1 127 ? -3.822 -1.015 18.508 1.00 97.62 127 PHE A N 1
ATOM 950 C CA . PHE A 1 127 ? -3.192 0.248 18.126 1.00 97.62 127 PHE A CA 1
ATOM 951 C C . PHE A 1 127 ? -2.282 0.720 19.264 1.00 97.62 127 PHE A C 1
ATOM 953 O O . PHE A 1 127 ? -2.778 1.063 20.336 1.00 97.62 127 PHE A O 1
ATOM 960 N N . LEU A 1 128 ? -0.962 0.720 19.075 1.00 95.81 128 LEU A N 1
ATOM 961 C CA . LEU A 1 128 ? 0.003 1.025 20.141 1.00 95.81 128 LEU A CA 1
ATOM 962 C C . LEU A 1 128 ? 0.515 2.461 20.138 1.00 95.81 128 LEU A C 1
ATOM 964 O O . LEU A 1 128 ? 0.681 3.042 21.209 1.00 95.81 128 LEU A O 1
ATOM 968 N N . ALA A 1 129 ? 0.791 3.012 18.963 1.00 95.12 129 ALA A N 1
ATOM 969 C CA . ALA A 1 129 ? 1.322 4.359 18.814 1.00 95.12 129 ALA A CA 1
ATOM 970 C C . ALA A 1 129 ? 0.714 5.030 17.584 1.00 95.12 129 ALA A C 1
ATOM 972 O O . ALA A 1 129 ? 0.156 4.359 16.716 1.00 95.12 129 ALA A O 1
ATOM 973 N N . HIS A 1 130 ? 0.809 6.355 17.545 1.00 95.94 130 HIS A N 1
ATOM 974 C CA . HIS A 1 130 ? 0.339 7.195 16.452 1.00 95.94 130 HIS A CA 1
ATOM 975 C C . HIS A 1 130 ? 1.448 8.164 16.056 1.00 95.94 130 HIS A C 1
ATOM 977 O O . HIS A 1 130 ? 2.116 8.733 16.922 1.00 95.94 130 HIS A O 1
ATOM 983 N N . PHE A 1 131 ? 1.605 8.352 14.752 1.00 93.06 131 PHE A N 1
ATOM 984 C CA . PHE A 1 131 ? 2.569 9.255 14.146 1.00 93.06 131 PHE A CA 1
ATOM 985 C C . PHE A 1 131 ? 1.905 10.050 13.021 1.00 93.06 131 PHE A C 1
ATOM 987 O O . PHE A 1 131 ? 0.885 9.647 12.458 1.00 93.06 131 PHE A O 1
ATOM 994 N N . LEU A 1 132 ? 2.519 11.179 12.671 1.00 92.00 132 LEU A N 1
ATOM 995 C CA . LEU A 1 132 ? 2.187 11.932 11.468 1.00 92.00 132 LEU A CA 1
ATOM 996 C C . LEU A 1 132 ? 3.332 11.772 10.473 1.00 92.00 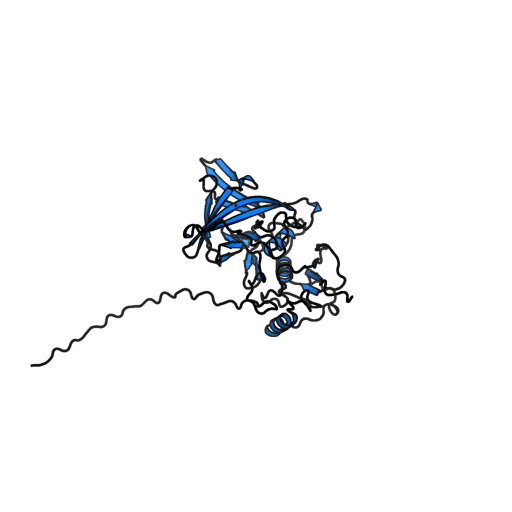132 LEU A C 1
ATOM 998 O O . LEU A 1 132 ? 4.411 12.323 10.694 1.00 92.00 132 LEU A O 1
ATOM 1002 N N . GLN A 1 133 ? 3.084 11.057 9.375 1.00 90.31 133 GLN A N 1
ATOM 1003 C CA . GLN A 1 133 ? 4.087 10.844 8.336 1.00 90.31 133 GLN A CA 1
ATOM 1004 C C . GLN A 1 133 ? 3.972 11.900 7.238 1.00 90.31 133 GLN A C 1
ATOM 1006 O O . GLN A 1 133 ? 2.942 11.947 6.558 1.00 90.31 133 GLN A O 1
ATOM 1011 N N . PRO A 1 134 ? 4.994 12.749 7.031 1.00 90.56 134 PRO A N 1
ATOM 1012 C CA . PRO A 1 134 ? 4.980 13.723 5.950 1.00 90.56 134 PRO A CA 1
ATOM 1013 C C . PRO A 1 134 ? 5.074 13.012 4.600 1.00 90.56 134 PRO A C 1
ATOM 1015 O O . PRO A 1 134 ? 5.935 12.155 4.391 1.00 90.56 134 PRO A O 1
ATOM 1018 N N . LEU A 1 135 ? 4.219 13.402 3.656 1.00 90.50 135 LEU A N 1
ATOM 1019 C CA . LEU A 1 135 ? 4.281 12.879 2.291 1.00 90.50 135 LEU A CA 1
ATOM 1020 C C . LEU A 1 135 ? 5.640 13.211 1.654 1.00 90.50 135 LEU A C 1
ATOM 1022 O O . LEU A 1 135 ? 6.219 14.275 1.886 1.00 90.50 135 LEU A O 1
ATOM 1026 N N . TRP A 1 136 ? 6.171 12.292 0.849 1.00 87.94 136 TRP A N 1
ATOM 1027 C CA . TRP A 1 136 ? 7.521 12.422 0.295 1.00 87.94 136 TRP A CA 1
ATOM 1028 C C . TRP A 1 136 ? 7.574 13.353 -0.911 1.00 87.94 136 TRP A C 1
ATOM 1030 O O . TRP A 1 136 ? 8.580 14.036 -1.099 1.00 87.94 136 TRP A O 1
ATOM 1040 N N . GLN A 1 137 ? 6.495 13.398 -1.695 1.00 86.19 137 GLN A N 1
ATOM 1041 C CA . GLN A 1 137 ? 6.361 14.287 -2.846 1.00 86.19 137 GLN A CA 1
ATOM 1042 C C . GLN A 1 137 ? 5.575 15.543 -2.489 1.00 86.19 137 GLN A C 1
ATOM 1044 O O . GLN A 1 137 ? 4.644 15.518 -1.680 1.00 86.19 137 GLN A O 1
ATOM 1049 N N . GLU A 1 138 ? 5.951 16.653 -3.127 1.00 78.00 138 GLU A N 1
ATOM 1050 C CA . GLU A 1 138 ? 5.355 17.972 -2.889 1.00 78.00 138 GLU A CA 1
ATOM 1051 C C . GLU A 1 138 ? 5.429 18.382 -1.404 1.00 78.00 138 GLU A C 1
ATOM 1053 O O . GLU A 1 138 ? 4.479 18.929 -0.846 1.00 78.00 138 GLU A O 1
ATOM 1058 N N . LYS A 1 139 ? 6.577 18.132 -0.750 1.00 67.88 139 LYS A N 1
ATOM 1059 C CA . LYS A 1 139 ? 6.816 18.443 0.678 1.00 67.88 139 LYS A CA 1
ATOM 1060 C C . LYS A 1 139 ? 6.475 19.885 1.062 1.00 67.88 139 LYS A C 1
ATOM 1062 O O . LYS A 1 139 ? 6.082 20.139 2.194 1.00 67.88 139 LYS A O 1
ATOM 1067 N N . GLN A 1 140 ? 6.575 20.813 0.107 1.00 63.25 140 GLN A N 1
ATOM 1068 C CA . GLN A 1 140 ? 6.209 22.226 0.269 1.00 63.25 140 GLN A CA 1
ATOM 1069 C C . GLN A 1 140 ? 4.736 22.423 0.666 1.00 63.25 140 GLN A C 1
ATOM 1071 O O . GLN A 1 140 ? 4.387 23.455 1.229 1.00 63.25 140 GLN A O 1
ATOM 1076 N N . LEU A 1 141 ? 3.872 21.437 0.400 1.00 76.31 141 LEU A N 1
ATOM 1077 C CA . LEU A 1 141 ? 2.472 21.457 0.822 1.00 76.31 141 LEU A CA 1
ATOM 1078 C C . LEU A 1 141 ? 2.293 21.167 2.321 1.00 76.31 141 LEU A C 1
ATOM 1080 O O . LEU A 1 141 ? 1.192 21.353 2.830 1.00 76.31 141 LEU A O 1
ATOM 1084 N N . GLY A 1 142 ? 3.332 20.694 3.024 1.00 78.81 142 GLY A N 1
ATOM 1085 C CA . GLY A 1 142 ? 3.288 20.424 4.466 1.00 78.81 142 GLY A CA 1
ATOM 1086 C C . GLY A 1 142 ? 2.249 19.376 4.880 1.00 78.81 142 GLY A C 1
ATOM 1087 O O . GLY A 1 142 ? 1.780 19.394 6.014 1.00 78.81 142 GLY A O 1
ATOM 1088 N N . GLN A 1 143 ? 1.843 18.500 3.956 1.00 89.00 143 GLN A N 1
ATOM 1089 C CA . GLN A 1 143 ? 0.810 17.494 4.194 1.00 89.00 143 GLN A CA 1
ATOM 1090 C C . GLN A 1 143 ? 1.401 16.221 4.804 1.00 89.00 143 GLN A C 1
ATOM 1092 O O . GLN A 1 143 ? 2.430 15.721 4.341 1.00 89.00 143 GLN A O 1
ATOM 1097 N N . SER A 1 144 ? 0.686 15.671 5.783 1.00 92.12 144 SER A N 1
ATOM 1098 C CA . SER A 1 144 ? 1.016 14.412 6.449 1.00 92.12 144 SER A CA 1
ATOM 1099 C C . SER A 1 144 ? -0.186 13.472 6.471 1.00 92.12 144 SER A C 1
ATOM 1101 O O . SER A 1 144 ? -1.327 13.915 6.339 1.00 92.12 144 SER A O 1
ATOM 1103 N N . VAL A 1 145 ? 0.082 12.183 6.662 1.00 93.75 145 VAL A N 1
ATOM 1104 C CA . VAL A 1 145 ? -0.924 11.133 6.870 1.00 93.75 145 VAL A CA 1
ATOM 1105 C C . VAL A 1 145 ? -0.793 10.534 8.266 1.00 93.75 145 VAL A C 1
ATOM 1107 O O . VAL A 1 145 ? 0.297 10.529 8.844 1.00 93.75 145 VAL A O 1
ATOM 1110 N N . ASP A 1 146 ? -1.904 10.039 8.809 1.00 95.56 146 ASP A N 1
ATOM 1111 C CA . ASP A 1 146 ? -1.898 9.292 10.065 1.00 95.56 146 ASP A CA 1
ATOM 1112 C C . ASP A 1 146 ? -1.228 7.927 9.853 1.00 95.56 146 ASP A C 1
ATOM 1114 O O . ASP A 1 146 ? -1.594 7.178 8.943 1.00 95.56 146 ASP A O 1
ATOM 1118 N N . ALA A 1 147 ? -0.276 7.592 10.721 1.00 95.62 147 ALA A N 1
ATOM 1119 C CA . ALA A 1 147 ? 0.355 6.280 10.765 1.00 95.62 147 ALA A CA 1
ATOM 1120 C C . ALA A 1 147 ? 0.283 5.690 12.175 1.00 95.62 147 ALA A C 1
ATOM 1122 O O . ALA A 1 147 ? 0.240 6.421 13.168 1.00 95.62 147 ALA A O 1
ATOM 1123 N N . PHE A 1 148 ? 0.253 4.363 12.268 1.00 96.44 148 PHE A N 1
ATOM 1124 C CA . PHE A 1 148 ? 0.073 3.656 13.532 1.00 96.44 148 PHE A CA 1
ATOM 1125 C C . PHE A 1 148 ? 1.011 2.466 13.660 1.00 96.44 148 PHE A C 1
ATOM 1127 O O . PHE A 1 148 ? 1.088 1.646 12.750 1.00 96.44 148 PHE A O 1
ATOM 1134 N N . ASP A 1 149 ? 1.632 2.303 14.827 1.00 94.56 149 ASP A N 1
ATOM 1135 C CA . ASP A 1 149 ? 2.237 1.020 15.185 1.00 94.56 149 ASP A CA 1
ATOM 1136 C C . ASP A 1 149 ? 1.139 0.070 15.658 1.00 94.56 149 ASP A C 1
ATOM 1138 O O . ASP A 1 149 ? 0.394 0.363 16.603 1.00 94.56 149 ASP A O 1
ATOM 1142 N N . LEU A 1 150 ? 1.069 -1.095 15.024 1.00 95.56 150 LEU A N 1
ATOM 1143 C CA . LEU A 1 150 ? 0.037 -2.093 15.273 1.00 95.56 150 LEU A CA 1
ATOM 1144 C C . LEU A 1 150 ? 0.663 -3.400 15.754 1.00 95.56 150 LEU A C 1
ATOM 1146 O O . LEU A 1 150 ? 1.671 -3.871 15.218 1.00 95.56 150 LEU A O 1
ATOM 1150 N N . ARG A 1 151 ? 0.030 -4.031 16.744 1.00 94.50 151 ARG A N 1
ATOM 1151 C CA . ARG A 1 151 ? 0.390 -5.380 17.189 1.00 94.50 151 ARG A CA 1
ATOM 1152 C C . ARG A 1 151 ? -0.809 -6.296 17.154 1.00 94.50 151 ARG A C 1
ATOM 1154 O O . ARG A 1 151 ? -1.885 -5.866 17.532 1.00 94.50 151 ARG A O 1
ATOM 1161 N N . TRP A 1 152 ? -0.618 -7.560 16.825 1.00 94.06 152 TRP A N 1
ATOM 1162 C CA . TRP A 1 152 ? -1.676 -8.553 16.857 1.00 94.06 152 TRP A CA 1
ATOM 1163 C C . TRP A 1 152 ? -1.354 -9.721 17.790 1.00 94.06 152 TRP A C 1
ATOM 1165 O O . TRP A 1 152 ? -0.194 -9.974 18.120 1.00 94.06 152 TRP A O 1
ATOM 1175 N N . TYR A 1 153 ? -2.386 -10.429 18.229 1.00 92.62 153 TYR A N 1
ATOM 1176 C CA . TYR A 1 153 ? -2.279 -11.766 18.814 1.00 92.62 153 TYR A CA 1
ATOM 1177 C C . TYR A 1 153 ? -3.518 -12.588 18.447 1.00 92.62 153 TYR A C 1
ATOM 1179 O O . TYR A 1 153 ? -4.561 -12.029 18.104 1.00 92.62 153 TYR A O 1
ATOM 1187 N N . GLU A 1 154 ? -3.398 -13.911 18.507 1.00 90.94 154 GLU A N 1
ATOM 1188 C CA . GLU A 1 154 ? -4.517 -14.835 18.321 1.00 90.94 154 GLU A CA 1
ATOM 1189 C C . GLU A 1 154 ? -5.114 -15.213 19.684 1.00 90.94 154 GLU A C 1
ATOM 1191 O O . GLU A 1 154 ? -4.404 -15.628 20.604 1.00 90.94 154 GLU A O 1
ATOM 1196 N N . GLU A 1 155 ? -6.432 -15.059 19.819 1.00 82.94 155 GLU A N 1
ATOM 1197 C CA . GLU A 1 155 ? -7.143 -15.234 21.094 1.00 82.94 155 GLU A CA 1
ATOM 1198 C C . GLU A 1 155 ? -7.042 -16.675 21.618 1.00 82.94 155 GLU A C 1
ATOM 1200 O O . GLU A 1 155 ? -6.830 -16.898 22.808 1.00 82.94 155 GLU A O 1
ATOM 1205 N N . ALA A 1 156 ? -7.130 -17.659 20.718 1.00 76.19 156 ALA A N 1
ATOM 1206 C CA . ALA A 1 156 ? -7.131 -19.078 21.067 1.00 76.19 156 ALA A CA 1
ATOM 1207 C C . ALA A 1 156 ? -5.771 -19.590 21.568 1.00 76.19 156 ALA A C 1
ATOM 1209 O O . ALA A 1 156 ? -5.718 -20.521 22.371 1.00 76.19 156 ALA A O 1
ATOM 1210 N N . THR A 1 157 ? -4.670 -19.010 21.086 1.00 75.56 157 THR A N 1
ATOM 1211 C CA . THR A 1 157 ? -3.310 -19.475 21.393 1.00 75.56 157 THR A CA 1
ATOM 1212 C C . THR A 1 157 ? -2.643 -18.658 22.496 1.00 75.56 157 THR A C 1
ATOM 1214 O O . THR A 1 157 ? -1.659 -19.115 23.077 1.00 75.56 157 THR A O 1
ATOM 1217 N N . GLY A 1 158 ? -3.16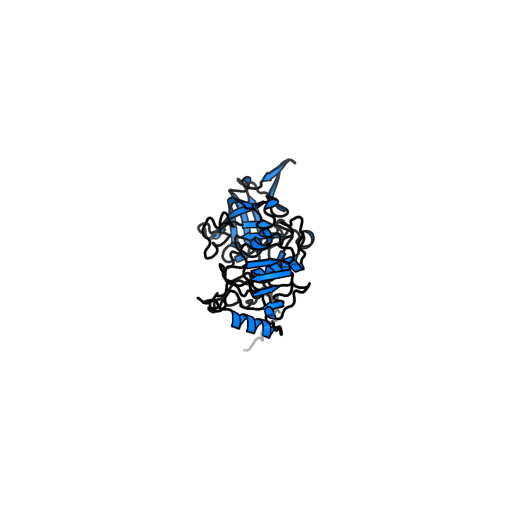6 -17.467 22.818 1.00 68.12 158 GLY A N 1
ATOM 1218 C CA . GLY A 1 158 ? -2.624 -16.610 23.876 1.00 68.12 158 GLY A CA 1
ATOM 1219 C C . GLY A 1 158 ? -1.184 -16.155 23.611 1.00 68.12 158 GLY A C 1
ATOM 1220 O O . GLY A 1 158 ? -0.437 -15.882 24.552 1.00 68.12 158 GLY A O 1
ATOM 1221 N N . THR A 1 159 ? -0.762 -16.113 22.343 1.00 69.81 159 THR A N 1
ATOM 1222 C CA . THR A 1 159 ? 0.606 -15.752 21.947 1.00 69.81 159 THR A CA 1
ATOM 1223 C C . THR A 1 159 ? 0.974 -14.331 22.365 1.00 69.81 159 THR A C 1
ATOM 1225 O O . THR A 1 159 ? 0.131 -13.433 22.390 1.00 69.81 159 THR A O 1
ATOM 1228 N N . ALA A 1 160 ? 2.266 -14.093 22.609 1.00 80.31 160 ALA A N 1
ATOM 1229 C CA . ALA A 1 160 ? 2.785 -12.741 22.789 1.00 80.31 160 ALA A CA 1
ATOM 1230 C C . ALA A 1 160 ? 2.477 -11.866 21.562 1.00 80.31 160 ALA A C 1
ATOM 1232 O O . ALA A 1 160 ? 2.590 -12.325 20.424 1.00 80.31 160 ALA A O 1
ATOM 1233 N N . ARG A 1 161 ? 2.135 -10.596 21.803 1.00 87.56 161 ARG A N 1
ATOM 1234 C CA . ARG A 1 161 ? 1.776 -9.631 20.757 1.00 87.56 161 ARG A CA 1
ATOM 1235 C C . ARG A 1 161 ? 2.899 -9.447 19.727 1.00 87.56 161 ARG A C 1
ATOM 1237 O O . ARG A 1 161 ? 3.990 -8.997 20.078 1.00 87.56 161 ARG A O 1
ATOM 1244 N N . GLN A 1 162 ? 2.607 -9.731 18.462 1.00 89.25 162 GLN A N 1
ATOM 1245 C CA . GLN A 1 162 ? 3.527 -9.603 17.327 1.00 89.25 162 GLN A CA 1
ATOM 1246 C C . GLN A 1 162 ? 3.241 -8.329 16.516 1.00 89.25 162 GLN A C 1
ATOM 1248 O O . GLN A 1 162 ? 2.106 -7.866 16.526 1.00 89.25 162 GLN A O 1
ATOM 1253 N N . PRO A 1 163 ? 4.223 -7.724 15.825 1.00 90.00 163 PRO A N 1
ATOM 1254 C CA . PRO A 1 163 ? 3.969 -6.665 14.841 1.00 90.00 163 PRO A CA 1
ATOM 1255 C C . PRO A 1 163 ? 3.000 -7.108 13.744 1.00 90.00 163 PRO A C 1
ATOM 1257 O O . PRO A 1 163 ? 3.126 -8.220 13.232 1.00 90.00 163 PRO A O 1
ATOM 1260 N N . VAL A 1 164 ? 2.060 -6.234 13.368 1.00 91.62 164 VAL A N 1
ATOM 1261 C CA . VAL A 1 164 ? 1.284 -6.415 12.124 1.00 91.62 164 VAL A CA 1
ATOM 1262 C C . VAL A 1 164 ? 2.178 -6.153 10.917 1.00 91.62 164 VAL A C 1
ATOM 1264 O O . VAL A 1 164 ? 2.184 -6.946 9.984 1.00 91.62 164 VAL A O 1
ATOM 1267 N N . CYS A 1 165 ? 2.961 -5.074 10.957 1.00 88.06 165 CYS A N 1
ATOM 1268 C CA . CYS A 1 165 ? 3.991 -4.783 9.968 1.00 88.06 165 CYS A CA 1
ATOM 1269 C C . CYS A 1 165 ? 5.308 -5.427 10.407 1.00 88.06 165 CYS A C 1
ATOM 1271 O O . CYS A 1 165 ? 5.843 -5.096 11.468 1.00 88.06 165 CYS A O 1
ATOM 1273 N N . LYS A 1 166 ? 5.818 -6.375 9.618 1.00 74.12 166 LYS A N 1
ATOM 1274 C CA . LYS A 1 166 ? 7.110 -7.028 9.865 1.00 74.12 166 LYS A CA 1
ATOM 1275 C C . LYS A 1 166 ? 8.225 -5.986 9.736 1.00 74.12 166 LYS A C 1
ATOM 1277 O O . LYS A 1 166 ? 8.251 -5.245 8.769 1.00 74.12 166 LYS A O 1
ATOM 1282 N N . ASN A 1 167 ? 9.179 -5.930 10.666 1.00 62.88 167 ASN A N 1
ATOM 1283 C CA . ASN A 1 167 ? 10.317 -5.016 10.510 1.00 62.88 167 ASN A CA 1
ATOM 1284 C C . ASN A 1 167 ? 11.006 -5.285 9.146 1.00 62.88 167 ASN A C 1
ATOM 1286 O O . ASN A 1 167 ? 11.476 -6.411 8.947 1.00 62.88 167 ASN A O 1
ATOM 1290 N N . PRO A 1 168 ? 11.030 -4.329 8.196 1.00 54.28 168 PRO A N 1
ATOM 1291 C CA . PRO A 1 168 ? 11.653 -4.536 6.901 1.00 54.28 168 PRO A CA 1
ATOM 1292 C C . PRO A 1 168 ? 13.136 -4.876 7.101 1.00 54.28 168 PRO A C 1
ATOM 1294 O O . PRO A 1 168 ? 13.792 -4.292 7.972 1.00 54.28 168 PRO A O 1
ATOM 1297 N N . PRO A 1 169 ? 13.705 -5.806 6.314 1.00 44.03 169 PRO A N 1
ATOM 1298 C CA . PRO A 1 169 ? 15.127 -6.100 6.397 1.00 44.03 169 PRO A CA 1
ATOM 1299 C C . PRO A 1 169 ? 15.908 -4.800 6.161 1.00 44.03 169 PRO A C 1
ATOM 1301 O O . PRO A 1 169 ? 15.704 -4.117 5.163 1.00 44.03 169 PRO A O 1
ATOM 1304 N N . GLN A 1 170 ? 16.779 -4.458 7.116 1.00 48.78 170 GLN A N 1
ATOM 1305 C CA . GLN A 1 170 ? 17.566 -3.213 7.198 1.00 48.78 170 GLN A CA 1
ATOM 1306 C C . GLN A 1 170 ? 16.860 -1.945 7.720 1.00 48.78 170 GLN A C 1
ATOM 1308 O O . GLN A 1 170 ? 17.495 -0.890 7.761 1.00 48.78 170 GLN A O 1
ATOM 1313 N N . GLY A 1 171 ? 15.614 -2.022 8.195 1.00 50.06 171 GLY A N 1
ATOM 1314 C CA . GLY A 1 171 ? 14.957 -0.897 8.865 1.00 50.06 171 GLY A CA 1
ATOM 1315 C C . GLY A 1 171 ? 15.684 -0.514 10.155 1.00 50.06 171 GLY A C 1
ATOM 1316 O O . GLY A 1 171 ? 15.543 -1.192 11.173 1.00 50.06 171 GLY A O 1
ATOM 1317 N N . LYS A 1 172 ? 16.456 0.574 10.136 1.00 46.91 172 LYS A N 1
ATOM 1318 C CA . LYS A 1 172 ? 16.885 1.245 11.368 1.00 46.91 172 LYS A CA 1
ATOM 1319 C C . LYS A 1 172 ? 15.767 2.188 11.792 1.00 46.91 172 LYS A C 1
ATOM 1321 O O . LYS A 1 172 ? 15.288 2.963 10.967 1.00 46.91 172 LYS A O 1
ATOM 1326 N N . ASP A 1 173 ? 15.373 2.139 13.060 1.00 46.53 173 ASP A N 1
ATOM 1327 C CA . ASP A 1 173 ? 14.509 3.169 13.637 1.00 46.53 173 ASP A CA 1
ATOM 1328 C C . ASP A 1 173 ? 15.166 4.541 13.394 1.00 46.53 173 ASP A C 1
ATOM 1330 O O . ASP A 1 173 ? 16.362 4.716 13.654 1.00 46.53 173 ASP A O 1
ATOM 1334 N N . GLY A 1 174 ? 14.409 5.492 12.839 1.00 43.41 174 GLY A N 1
ATOM 1335 C CA . GLY A 1 174 ? 14.937 6.793 12.418 1.00 43.41 174 GLY A CA 1
ATOM 1336 C C . GLY A 1 174 ? 15.513 6.855 10.994 1.00 43.41 174 GLY A C 1
ATOM 1337 O O . GLY A 1 174 ? 16.346 7.724 10.728 1.00 43.41 174 GLY A O 1
ATOM 1338 N N . ASP A 1 175 ? 15.092 5.973 10.076 1.00 57.44 175 ASP A N 1
ATOM 1339 C CA . ASP A 1 175 ? 15.213 6.226 8.629 1.00 57.44 175 ASP A CA 1
ATOM 1340 C C . ASP A 1 175 ? 14.640 7.628 8.311 1.00 57.44 175 ASP A C 1
ATOM 1342 O O . ASP A 1 175 ? 13.556 7.961 8.787 1.00 57.44 175 ASP A O 1
ATOM 1346 N N . PRO A 1 176 ? 15.316 8.486 7.523 1.00 60.84 176 PRO A N 1
ATOM 1347 C CA . PRO A 1 176 ? 14.795 9.815 7.190 1.00 60.84 176 PRO A CA 1
ATOM 1348 C C . PRO A 1 176 ? 13.404 9.819 6.526 1.00 60.84 176 PRO A C 1
ATOM 1350 O O . PRO A 1 176 ? 12.791 10.885 6.438 1.00 60.84 176 PRO A O 1
ATOM 1353 N N . LEU A 1 177 ? 12.917 8.679 6.021 1.00 74.75 177 LEU A N 1
ATOM 1354 C CA . LEU A 1 177 ? 11.614 8.553 5.366 1.00 74.75 177 LEU A CA 1
ATOM 1355 C C . LEU A 1 177 ? 10.476 8.061 6.271 1.00 74.75 177 LEU A C 1
ATOM 1357 O O . LEU A 1 177 ? 9.321 8.282 5.901 1.00 74.75 177 LEU A O 1
ATOM 1361 N N . TRP A 1 178 ? 10.780 7.419 7.404 1.00 75.94 178 TRP A N 1
ATOM 1362 C CA . TRP A 1 178 ? 9.793 6.806 8.303 1.00 75.94 178 TRP A CA 1
ATOM 1363 C C . TRP A 1 178 ? 10.139 7.067 9.767 1.00 75.94 178 TRP A C 1
ATOM 1365 O O . TRP A 1 178 ? 11.294 6.966 10.173 1.00 75.94 178 TRP A O 1
ATOM 1375 N N . THR A 1 179 ? 9.134 7.349 10.597 1.00 76.75 179 THR A N 1
ATOM 1376 C CA . THR A 1 179 ? 9.375 7.518 12.042 1.00 76.75 179 THR A CA 1
ATOM 1377 C C . THR A 1 179 ? 9.559 6.170 12.732 1.00 76.75 179 THR A C 1
ATOM 1379 O O . THR A 1 179 ? 10.394 6.048 13.628 1.00 76.75 179 THR A O 1
ATOM 1382 N N . SER A 1 180 ? 8.818 5.155 12.282 1.00 79.38 180 SER A N 1
ATOM 1383 C CA . SER A 1 180 ? 8.909 3.769 12.742 1.00 79.38 180 SER A CA 1
ATOM 1384 C C . SER A 1 180 ? 8.885 2.837 11.535 1.00 79.38 180 SER A C 1
ATOM 1386 O O . SER A 1 180 ? 8.108 3.009 10.605 1.00 79.38 180 SER A O 1
ATOM 1388 N N . ASN A 1 181 ? 9.717 1.803 11.542 1.00 77.06 181 ASN A N 1
ATOM 1389 C CA . ASN A 1 181 ? 9.721 0.768 10.504 1.00 77.06 181 ASN A CA 1
ATOM 1390 C C . ASN A 1 181 ? 8.533 -0.219 10.636 1.00 77.06 181 ASN A C 1
ATOM 1392 O O . ASN A 1 181 ? 8.324 -1.059 9.759 1.00 77.06 181 ASN A O 1
ATOM 1396 N N . MET A 1 182 ? 7.754 -0.111 11.719 1.00 84.50 182 MET A N 1
ATOM 1397 C CA . MET A 1 182 ? 6.584 -0.940 12.027 1.00 84.50 182 MET A CA 1
ATOM 1398 C C . MET A 1 182 ? 5.254 -0.195 11.857 1.00 84.50 182 MET A C 1
ATOM 1400 O O . MET A 1 182 ? 4.201 -0.767 12.153 1.00 84.50 182 MET A O 1
ATOM 1404 N N . GLU A 1 183 ? 5.278 1.053 11.382 1.00 89.50 183 GLU A N 1
ATOM 1405 C CA . GLU A 1 183 ? 4.054 1.830 11.229 1.00 89.50 183 GLU A CA 1
ATOM 1406 C C . GLU A 1 183 ? 3.256 1.421 9.984 1.00 89.50 183 GLU A C 1
ATOM 1408 O O . GLU A 1 183 ? 3.808 1.029 8.954 1.00 89.50 183 GLU A O 1
ATOM 1413 N N . ALA A 1 184 ? 1.935 1.524 10.083 1.00 94.44 184 ALA A N 1
ATOM 1414 C CA . ALA A 1 184 ? 0.986 1.318 9.000 1.00 94.44 184 ALA A CA 1
ATOM 1415 C C . ALA A 1 184 ? 0.199 2.599 8.739 1.00 94.44 184 ALA A C 1
ATOM 1417 O O . ALA A 1 184 ? -0.296 3.229 9.676 1.00 94.44 184 ALA A O 1
ATOM 1418 N N . ILE A 1 185 ? 0.015 2.934 7.466 1.00 95.69 185 ILE A N 1
ATOM 1419 C CA . ILE A 1 185 ? -0.952 3.941 7.026 1.00 95.69 185 ILE A CA 1
ATOM 1420 C C . ILE A 1 185 ? -2.214 3.244 6.510 1.00 95.69 185 ILE A C 1
ATOM 1422 O O . ILE A 1 185 ? -2.151 2.152 5.938 1.00 95.69 185 ILE A O 1
ATOM 1426 N N . PHE A 1 186 ? -3.360 3.893 6.689 1.00 97.44 186 PHE A N 1
ATOM 1427 C CA . PHE A 1 186 ? -4.659 3.394 6.244 1.00 97.44 186 PHE A CA 1
ATOM 1428 C C . PHE A 1 186 ? -5.196 4.293 5.143 1.00 97.44 186 PHE A C 1
ATOM 1430 O O . PHE A 1 186 ? -5.201 5.512 5.319 1.00 97.44 186 PHE A O 1
ATOM 1437 N N . TYR A 1 187 ? -5.654 3.726 4.025 1.00 97.19 187 TYR A N 1
ATOM 1438 C CA . TYR A 1 187 ? -6.234 4.555 2.969 1.00 97.19 187 TYR A CA 1
ATOM 1439 C C . TYR A 1 187 ? -7.255 3.861 2.064 1.00 97.19 187 TYR A C 1
ATOM 1441 O O . TYR A 1 187 ? -7.159 2.667 1.794 1.00 97.19 187 TYR A O 1
ATOM 1449 N N . THR A 1 188 ? -8.199 4.636 1.529 1.00 96.62 188 THR A N 1
ATOM 1450 C CA . THR A 1 188 ? -9.222 4.187 0.568 1.00 96.62 188 THR A CA 1
ATOM 1451 C C . THR A 1 188 ? -8.970 4.677 -0.856 1.00 96.62 188 THR A C 1
ATOM 1453 O O . THR A 1 188 ? -8.074 5.475 -1.133 1.00 96.62 188 THR A O 1
ATOM 1456 N N . GLY A 1 189 ? -9.789 4.195 -1.790 1.00 95.50 189 GLY A N 1
ATOM 1457 C CA . GLY A 1 189 ? -9.860 4.700 -3.159 1.00 95.50 189 GLY A CA 1
ATOM 1458 C C . GLY A 1 189 ? -9.039 3.918 -4.175 1.00 95.50 189 GLY A C 1
ATOM 1459 O O . GLY A 1 189 ? -9.433 3.894 -5.333 1.00 95.50 189 GLY A O 1
ATOM 1460 N N . ASP A 1 190 ? -7.983 3.225 -3.766 1.00 96.94 190 ASP A N 1
ATOM 1461 C CA . ASP A 1 190 ? -7.259 2.298 -4.637 1.00 96.94 190 ASP A CA 1
ATOM 1462 C C . ASP A 1 190 ? -7.408 0.875 -4.117 1.00 96.94 190 ASP A C 1
ATOM 1464 O O . ASP A 1 190 ? -7.492 0.661 -2.908 1.00 96.94 190 ASP A O 1
ATOM 1468 N N . ARG A 1 191 ? -7.426 -0.099 -5.023 1.00 95.94 191 ARG A N 1
ATOM 1469 C CA . ARG A 1 191 ? -7.348 -1.521 -4.679 1.00 95.94 191 ARG A CA 1
ATOM 1470 C C . ARG A 1 191 ? -6.343 -2.207 -5.575 1.00 95.94 191 ARG A C 1
ATOM 1472 O O . ARG A 1 191 ? -6.189 -1.831 -6.739 1.00 95.94 191 ARG A O 1
ATOM 1479 N N . TYR A 1 192 ? -5.714 -3.240 -5.034 1.00 93.38 192 TYR A N 1
ATOM 1480 C CA . TYR A 1 192 ? -4.611 -3.931 -5.680 1.00 93.38 192 TYR A CA 1
ATOM 1481 C C . TYR A 1 192 ? -4.840 -5.433 -5.658 1.00 93.38 192 TYR A C 1
ATOM 1483 O O . TYR A 1 192 ? -5.264 -5.987 -4.641 1.00 93.38 192 TYR A O 1
ATOM 1491 N N . ARG A 1 193 ? -4.529 -6.090 -6.772 1.00 88.12 193 ARG A N 1
ATOM 1492 C CA . ARG A 1 193 ? -4.436 -7.544 -6.851 1.00 88.12 193 ARG A CA 1
ATOM 1493 C C . ARG A 1 193 ? -2.982 -7.938 -6.628 1.00 88.12 193 ARG A C 1
ATOM 1495 O O . ARG A 1 193 ? -2.118 -7.562 -7.415 1.00 88.12 193 ARG A O 1
ATOM 1502 N N . ARG A 1 194 ? -2.730 -8.681 -5.549 1.00 79.19 194 ARG A N 1
ATOM 1503 C CA . ARG A 1 194 ? -1.396 -9.172 -5.179 1.00 79.19 194 ARG A CA 1
ATOM 1504 C C . ARG A 1 194 ? -0.819 -10.084 -6.259 1.00 79.19 194 ARG A C 1
ATOM 1506 O O . ARG A 1 194 ? 0.295 -9.846 -6.692 1.00 79.19 194 ARG A O 1
ATOM 1513 N N . ASP A 1 195 ? -1.601 -11.056 -6.720 1.00 76.06 195 ASP A N 1
ATOM 1514 C CA . ASP A 1 195 ? -1.101 -12.148 -7.571 1.00 76.06 195 ASP A CA 1
ATOM 1515 C C . ASP A 1 195 ? -0.661 -11.702 -8.971 1.00 76.06 195 ASP A C 1
ATOM 1517 O O . ASP A 1 195 ? 0.143 -12.368 -9.608 1.00 76.06 195 ASP A O 1
ATOM 1521 N N . THR A 1 196 ? -1.201 -10.585 -9.463 1.00 82.06 196 THR A N 1
ATOM 1522 C CA . THR A 1 196 ? -0.917 -10.058 -10.811 1.00 82.06 196 THR A CA 1
ATOM 1523 C C . THR A 1 196 ? -0.244 -8.688 -10.782 1.00 82.06 196 THR A C 1
ATOM 1525 O O . THR A 1 196 ? 0.074 -8.132 -11.833 1.00 82.06 196 THR A O 1
ATOM 1528 N N . LEU A 1 197 ? -0.038 -8.121 -9.587 1.00 87.50 197 LEU A N 1
ATOM 1529 C CA . LEU A 1 197 ? 0.474 -6.764 -9.385 1.00 87.50 197 LEU A CA 1
ATOM 1530 C C . LEU A 1 197 ? -0.307 -5.716 -10.191 1.00 87.50 197 LEU A C 1
ATOM 1532 O O . LEU A 1 197 ? 0.265 -4.877 -10.890 1.00 87.50 197 LEU A O 1
ATOM 1536 N N . GLU A 1 198 ? -1.635 -5.755 -10.078 1.00 92.56 198 GLU A N 1
ATOM 1537 C CA . GLU A 1 198 ? -2.548 -4.868 -10.805 1.00 92.56 198 GLU A CA 1
ATOM 1538 C C . GLU A 1 198 ? -3.291 -3.902 -9.884 1.00 92.56 198 GLU A C 1
ATOM 1540 O O . GLU A 1 198 ? -3.783 -4.273 -8.817 1.00 92.56 198 GLU A O 1
ATOM 1545 N N . VAL A 1 199 ? -3.454 -2.664 -10.344 1.00 96.38 199 VAL A N 1
ATOM 1546 C CA . VAL A 1 199 ? -4.381 -1.685 -9.779 1.00 96.38 199 VAL A CA 1
ATOM 1547 C C . VAL A 1 199 ? -5.779 -2.012 -10.305 1.00 96.38 199 VAL A C 1
ATOM 1549 O O . VAL A 1 199 ? -6.079 -1.787 -11.474 1.00 96.38 199 VAL A O 1
ATOM 1552 N N . ILE A 1 200 ? -6.656 -2.530 -9.449 1.00 95.94 200 ILE A N 1
ATOM 1553 C CA . ILE A 1 200 ? -8.013 -2.967 -9.831 1.00 95.94 200 ILE A CA 1
ATOM 1554 C C . ILE A 1 200 ? -9.101 -1.932 -9.510 1.00 95.94 200 ILE A C 1
ATOM 1556 O O . ILE A 1 200 ? -10.233 -2.064 -9.968 1.00 95.94 200 ILE A O 1
ATOM 1560 N N . ALA A 1 201 ? -8.766 -0.895 -8.741 1.00 96.62 201 ALA A N 1
ATOM 1561 C CA . ALA A 1 201 ? -9.594 0.291 -8.537 1.00 96.62 201 ALA A CA 1
ATOM 1562 C C . ALA A 1 201 ? -8.688 1.505 -8.319 1.00 96.62 201 ALA A C 1
ATOM 1564 O O . ALA A 1 201 ? -7.628 1.367 -7.712 1.00 96.62 201 ALA A O 1
ATOM 1565 N N . SER A 1 202 ? -9.104 2.685 -8.786 1.00 94.88 202 SER A N 1
ATOM 1566 C CA . SER A 1 202 ? -8.316 3.930 -8.655 1.00 94.88 202 SER A CA 1
ATOM 1567 C C . SER A 1 202 ? -9.125 5.134 -8.148 1.00 94.88 202 SER A C 1
ATOM 1569 O O . SER A 1 202 ? -8.640 6.277 -8.112 1.00 94.88 202 SER A O 1
ATOM 1571 N N . ASN A 1 203 ? -10.380 4.902 -7.761 1.00 94.06 203 ASN A N 1
ATOM 1572 C CA . ASN A 1 203 ? -11.208 5.864 -7.047 1.00 94.06 203 ASN A CA 1
ATOM 1573 C C . ASN A 1 203 ? -12.190 5.170 -6.070 1.00 94.06 203 ASN A C 1
ATOM 1575 O O . ASN A 1 203 ? -12.481 3.985 -6.228 1.00 94.06 203 ASN A O 1
ATOM 1579 N N . PRO A 1 204 ? -12.770 5.899 -5.093 1.00 93.62 204 PRO A N 1
ATOM 1580 C CA . PRO A 1 204 ? -13.648 5.343 -4.061 1.00 93.62 204 PRO A CA 1
ATOM 1581 C C . PRO A 1 204 ? -14.901 4.666 -4.605 1.00 93.62 204 PRO A C 1
ATOM 1583 O O . PRO A 1 204 ? -15.414 3.741 -3.990 1.00 93.62 204 PRO A O 1
ATOM 1586 N N . ARG A 1 205 ? -15.399 5.101 -5.770 1.00 94.38 205 ARG A N 1
ATOM 1587 C CA . ARG A 1 205 ? -16.584 4.491 -6.378 1.00 94.38 205 ARG A CA 1
ATOM 1588 C C . ARG A 1 205 ? -16.292 3.069 -6.857 1.00 94.38 205 ARG A C 1
ATOM 1590 O O . ARG A 1 205 ? -17.139 2.202 -6.691 1.00 94.38 205 ARG A O 1
ATOM 1597 N N . GLU A 1 206 ? -15.123 2.848 -7.451 1.00 96.06 206 GLU A N 1
ATOM 1598 C CA . GLU A 1 206 ? -14.652 1.519 -7.863 1.00 96.06 206 GLU A CA 1
ATOM 1599 C C . GLU A 1 206 ? -14.191 0.687 -6.665 1.00 96.06 206 GLU A C 1
ATOM 1601 O O . GLU A 1 206 ? -14.483 -0.504 -6.590 1.00 96.06 206 GLU A O 1
ATOM 1606 N N . ALA A 1 207 ? -13.483 1.317 -5.723 1.00 95.75 207 ALA A N 1
ATOM 1607 C CA . ALA A 1 207 ? -12.941 0.640 -4.554 1.00 95.75 207 ALA A CA 1
ATOM 1608 C C . ALA A 1 207 ? -14.038 0.184 -3.584 1.00 95.75 207 ALA A C 1
ATOM 1610 O O . ALA A 1 207 ? -13.860 -0.833 -2.928 1.00 95.75 207 ALA A O 1
ATOM 1611 N N . GLY A 1 208 ? -15.174 0.885 -3.505 1.00 95.81 208 GLY A N 1
ATOM 1612 C CA . GLY A 1 208 ? -16.241 0.569 -2.559 1.00 95.81 208 GLY A CA 1
ATOM 1613 C C . GLY A 1 208 ? -15.795 0.768 -1.100 1.00 95.81 208 GLY A C 1
ATOM 1614 O O . GLY A 1 208 ? -15.034 1.697 -0.833 1.00 95.81 208 GLY A O 1
ATOM 1615 N N . PRO A 1 209 ? -16.247 -0.082 -0.157 1.00 96.50 209 PRO A N 1
ATOM 1616 C CA . PRO A 1 209 ? -15.953 0.051 1.279 1.00 96.50 209 PRO A CA 1
ATOM 1617 C C . PRO A 1 209 ? -14.567 -0.481 1.695 1.00 96.50 209 PRO A C 1
ATOM 1619 O O . PRO A 1 209 ? -14.284 -0.676 2.878 1.00 96.50 209 PRO A O 1
ATOM 1622 N N . TRP A 1 210 ? -13.713 -0.799 0.724 1.00 97.56 210 TRP A N 1
ATOM 1623 C CA . TRP A 1 210 ? -12.416 -1.412 0.973 1.00 97.56 210 TRP A CA 1
ATOM 1624 C C . TRP A 1 210 ? -11.360 -0.353 1.267 1.00 97.56 210 TRP A C 1
ATOM 1626 O O . TRP A 1 210 ? -11.223 0.628 0.529 1.00 97.56 210 TRP A O 1
ATOM 1636 N N . PHE A 1 211 ? -10.564 -0.595 2.303 1.00 97.69 211 PHE A N 1
ATOM 1637 C CA . PHE A 1 211 ? -9.399 0.214 2.637 1.00 97.69 211 PHE A CA 1
ATOM 1638 C C . PHE A 1 211 ? -8.142 -0.645 2.715 1.00 97.69 211 PHE A C 1
ATOM 1640 O O . PHE A 1 211 ? -8.195 -1.829 3.041 1.00 97.69 211 PHE A O 1
ATOM 1647 N N . ASN A 1 212 ? -7.001 -0.018 2.449 1.00 97.00 212 ASN A N 1
ATOM 1648 C CA . ASN A 1 212 ? -5.690 -0.640 2.503 1.00 97.00 212 ASN A CA 1
ATOM 1649 C C . ASN A 1 212 ? -5.041 -0.423 3.869 1.00 97.00 212 ASN A C 1
ATOM 1651 O O . ASN A 1 212 ? -5.170 0.653 4.456 1.00 97.00 212 ASN A O 1
ATOM 1655 N N . ILE A 1 213 ? -4.279 -1.416 4.318 1.00 95.88 213 ILE A N 1
ATOM 1656 C CA . ILE A 1 213 ? -3.315 -1.327 5.414 1.00 95.88 213 ILE A CA 1
ATOM 1657 C C . ILE A 1 213 ? -1.928 -1.422 4.792 1.00 95.88 213 ILE A C 1
ATOM 1659 O O . ILE A 1 213 ? -1.470 -2.490 4.390 1.00 95.88 213 ILE A O 1
ATOM 1663 N N . ALA A 1 214 ? -1.266 -0.279 4.689 1.00 93.50 214 ALA A N 1
ATOM 1664 C CA . ALA A 1 214 ? 0.006 -0.150 4.008 1.00 93.50 214 ALA A CA 1
ATOM 1665 C C . ALA A 1 214 ? 1.127 0.075 5.025 1.00 93.50 214 ALA A C 1
ATOM 1667 O O . ALA A 1 214 ? 1.313 1.161 5.565 1.00 93.50 214 ALA A O 1
ATOM 1668 N N . CYS A 1 215 ? 1.871 -0.989 5.282 1.00 91.00 215 CYS A N 1
ATOM 1669 C CA . CYS A 1 215 ? 2.997 -1.012 6.204 1.00 91.00 215 CYS A CA 1
ATOM 1670 C C . CYS A 1 215 ? 4.242 -0.305 5.639 1.00 91.00 215 CYS A C 1
ATOM 1672 O O . CYS A 1 215 ? 4.508 -0.340 4.434 1.00 91.00 215 CYS A O 1
ATOM 1674 N N . ALA A 1 216 ? 5.027 0.323 6.512 1.00 86.56 216 ALA A N 1
ATOM 1675 C CA . ALA A 1 216 ? 6.206 1.104 6.152 1.00 86.56 216 ALA A CA 1
ATOM 1676 C C . ALA A 1 216 ? 7.180 0.341 5.237 1.00 86.56 216 ALA A C 1
ATOM 1678 O O . ALA A 1 216 ? 7.539 -0.810 5.461 1.00 86.56 216 ALA A O 1
ATOM 1679 N N . GLY A 1 217 ? 7.636 0.973 4.158 1.00 80.31 217 GLY A N 1
ATOM 1680 C CA . GLY A 1 217 ? 8.562 0.343 3.207 1.00 80.31 217 GLY A CA 1
ATOM 1681 C C . GLY A 1 217 ? 7.939 -0.683 2.243 1.00 80.31 217 GLY A C 1
ATOM 1682 O O . GLY A 1 217 ? 8.588 -1.014 1.245 1.00 80.31 217 GLY A O 1
ATOM 1683 N N . ASN A 1 218 ? 6.687 -1.113 2.447 1.00 84.50 218 ASN A N 1
ATOM 1684 C CA . ASN A 1 218 ? 5.919 -1.866 1.450 1.00 84.50 218 ASN A CA 1
ATOM 1685 C C . ASN A 1 218 ? 5.590 -0.985 0.229 1.00 84.50 218 ASN A C 1
ATOM 1687 O O . ASN A 1 218 ? 5.511 0.244 0.332 1.00 84.50 218 ASN A O 1
ATOM 1691 N N . VAL A 1 219 ? 5.371 -1.609 -0.931 1.00 88.56 219 VAL A N 1
ATOM 1692 C CA . VAL A 1 219 ? 4.963 -0.920 -2.161 1.00 88.56 219 VAL A CA 1
ATOM 1693 C C . VAL A 1 219 ? 3.706 -0.065 -1.985 1.00 88.56 219 VAL A C 1
ATOM 1695 O O . VAL A 1 219 ? 3.702 1.086 -2.415 1.00 88.56 219 VAL A O 1
ATOM 1698 N N . LEU A 1 220 ? 2.682 -0.544 -1.275 1.00 92.69 220 LEU A N 1
ATOM 1699 C CA . LEU A 1 220 ? 1.436 0.202 -1.076 1.00 92.69 220 LEU A CA 1
ATOM 1700 C C . LEU A 1 220 ? 1.643 1.478 -0.259 1.00 92.69 220 LEU A C 1
ATOM 1702 O O . LEU A 1 220 ? 1.003 2.498 -0.523 1.00 92.69 220 LEU A O 1
ATOM 1706 N N . ALA A 1 221 ? 2.561 1.435 0.707 1.00 92.00 221 ALA A N 1
ATOM 1707 C CA . ALA A 1 221 ? 2.933 2.601 1.491 1.00 92.00 221 ALA A CA 1
ATOM 1708 C C . ALA A 1 221 ? 3.735 3.582 0.633 1.00 92.00 221 ALA A C 1
ATOM 1710 O O . ALA A 1 221 ? 3.419 4.767 0.596 1.00 92.00 221 ALA A O 1
ATOM 1711 N N . LYS A 1 222 ? 4.709 3.093 -0.146 1.00 91.00 222 LYS A N 1
ATOM 1712 C CA . LYS A 1 222 ? 5.479 3.921 -1.089 1.00 91.00 222 LYS A CA 1
ATOM 1713 C C . LYS A 1 222 ? 4.577 4.618 -2.114 1.00 91.00 222 LYS A C 1
ATOM 1715 O O . LYS A 1 222 ? 4.790 5.799 -2.383 1.00 91.00 222 LYS A O 1
ATOM 1720 N N . LEU A 1 223 ? 3.563 3.937 -2.652 1.00 94.19 223 LEU A N 1
ATOM 1721 C CA . LEU A 1 223 ? 2.586 4.538 -3.567 1.00 94.19 223 LEU A CA 1
ATOM 1722 C C . LEU A 1 223 ? 1.860 5.714 -2.908 1.00 94.19 223 LEU A C 1
ATOM 1724 O O . LEU A 1 223 ? 1.864 6.821 -3.448 1.00 94.19 223 LEU A O 1
ATOM 1728 N N . ALA A 1 224 ? 1.306 5.510 -1.713 1.00 94.50 224 ALA A N 1
ATOM 1729 C CA . ALA A 1 224 ? 0.612 6.562 -0.978 1.00 94.50 224 ALA A CA 1
ATOM 1730 C C . ALA A 1 224 ? 1.548 7.725 -0.611 1.00 94.50 224 ALA A C 1
ATOM 1732 O O . ALA A 1 224 ? 1.224 8.883 -0.877 1.00 94.50 224 ALA A O 1
ATOM 1733 N N . MET A 1 225 ? 2.741 7.444 -0.085 1.00 92.19 225 MET A N 1
ATOM 1734 C CA . MET A 1 225 ? 3.695 8.480 0.322 1.00 92.19 225 MET A CA 1
ATOM 1735 C C . MET A 1 225 ? 4.222 9.309 -0.858 1.00 92.19 225 MET A C 1
ATOM 1737 O O . MET A 1 225 ? 4.556 10.482 -0.682 1.00 92.19 225 MET A O 1
ATOM 1741 N N . ASN A 1 226 ? 4.237 8.745 -2.072 1.00 91.56 226 ASN A N 1
ATOM 1742 C CA . ASN A 1 226 ? 4.577 9.457 -3.308 1.00 91.56 226 ASN A CA 1
ATOM 1743 C C . ASN A 1 226 ? 3.358 9.955 -4.094 1.00 91.56 226 ASN A C 1
ATOM 1745 O O . ASN A 1 226 ? 3.500 10.255 -5.276 1.00 91.56 226 ASN A O 1
ATOM 1749 N N . ARG A 1 227 ? 2.171 10.044 -3.480 1.00 93.31 227 ARG A N 1
ATOM 1750 C CA . ARG A 1 227 ? 0.946 10.585 -4.111 1.00 93.31 227 ARG A CA 1
ATOM 1751 C C . ARG A 1 227 ? 0.465 9.816 -5.349 1.00 93.31 227 ARG A C 1
ATOM 1753 O O . ARG A 1 227 ? -0.276 10.342 -6.182 1.00 93.31 227 ARG A O 1
ATOM 1760 N N . HIS A 1 228 ? 0.841 8.546 -5.447 1.00 94.31 228 HIS A N 1
ATOM 1761 C CA . HIS A 1 228 ? 0.357 7.605 -6.455 1.00 94.31 228 HIS A CA 1
ATOM 1762 C C . HIS A 1 228 ? -0.837 6.794 -5.935 1.00 94.31 228 HIS A C 1
ATOM 1764 O O . HIS A 1 228 ? -0.982 5.619 -6.250 1.00 94.31 228 HIS A O 1
ATOM 1770 N N . THR A 1 229 ? -1.702 7.430 -5.141 1.00 95.50 229 THR A N 1
ATOM 1771 C CA . THR A 1 229 ? -3.015 6.904 -4.753 1.00 95.50 229 THR A CA 1
ATOM 1772 C C . THR A 1 229 ? -4.047 8.024 -4.805 1.00 95.50 229 THR A C 1
ATOM 1774 O O . THR A 1 229 ? -3.726 9.215 -4.762 1.00 95.50 229 THR A O 1
ATOM 1777 N N . HIS A 1 230 ? -5.316 7.652 -4.891 1.00 95.44 230 HIS A N 1
ATOM 1778 C CA . HIS A 1 230 ? -6.450 8.551 -4.791 1.00 95.44 230 HIS A CA 1
ATOM 1779 C C . HIS A 1 230 ? -6.427 9.298 -3.459 1.00 95.44 230 HIS A C 1
ATOM 1781 O O . HIS A 1 230 ? -6.613 10.514 -3.441 1.00 95.44 230 HIS A O 1
ATOM 1787 N N . ALA A 1 231 ? -6.190 8.578 -2.363 1.00 95.06 231 ALA A N 1
ATOM 1788 C CA . ALA A 1 231 ? -6.247 9.097 -1.003 1.00 95.06 231 ALA A CA 1
ATOM 1789 C C . ALA A 1 231 ? -5.224 10.197 -0.699 1.00 95.06 231 ALA A C 1
ATOM 1791 O O . ALA A 1 231 ? -5.535 11.121 0.049 1.00 95.06 231 ALA A O 1
ATOM 1792 N N . THR A 1 232 ? -4.019 10.114 -1.265 1.00 93.94 232 THR A N 1
ATOM 1793 C CA . THR A 1 232 ? -2.929 11.066 -0.990 1.00 93.94 232 THR A CA 1
ATOM 1794 C C . THR A 1 232 ? -2.634 11.999 -2.163 1.00 93.94 232 THR A C 1
ATOM 1796 O O . THR A 1 232 ? -1.617 12.703 -2.161 1.00 93.94 232 THR A O 1
ATOM 1799 N N . ARG A 1 233 ? -3.517 12.036 -3.173 1.00 91.12 233 ARG A N 1
ATOM 1800 C CA . ARG A 1 233 ? -3.339 12.871 -4.368 1.00 91.12 233 ARG A CA 1
ATOM 1801 C C . ARG A 1 233 ? -3.072 14.332 -3.998 1.00 91.12 233 ARG A C 1
ATOM 1803 O O . ARG A 1 233 ? -3.737 14.906 -3.135 1.00 91.12 233 ARG A O 1
ATOM 1810 N N . GLY A 1 234 ? -2.083 14.917 -4.662 1.00 87.00 234 GLY A N 1
ATOM 1811 C CA . GLY A 1 234 ? -1.811 16.348 -4.602 1.00 87.00 234 GLY A CA 1
ATOM 1812 C C . GLY A 1 234 ? -2.620 17.123 -5.646 1.00 87.00 234 GLY A C 1
ATOM 1813 O O . GLY A 1 234 ? -3.556 16.580 -6.242 1.00 87.00 234 GLY A O 1
ATOM 1814 N N . PRO A 1 235 ? -2.248 18.385 -5.915 1.00 85.81 235 PRO A N 1
ATOM 1815 C CA . PRO A 1 235 ? -2.741 19.137 -7.068 1.00 85.81 235 PRO A CA 1
ATOM 1816 C C . PRO A 1 235 ? -2.455 18.409 -8.388 1.00 85.81 235 PRO A C 1
ATOM 1818 O O . PRO A 1 235 ? -3.285 18.418 -9.297 1.00 85.81 235 PRO A O 1
ATOM 1821 N N . THR A 1 236 ? -1.305 17.735 -8.472 1.00 86.06 236 THR A N 1
ATOM 1822 C CA . THR A 1 236 ? -0.973 16.839 -9.581 1.00 86.06 236 THR A CA 1
ATOM 1823 C C . THR A 1 236 ? -1.629 15.481 -9.334 1.00 86.06 236 THR A C 1
ATOM 1825 O O . THR A 1 236 ? -1.179 14.692 -8.502 1.00 86.06 236 THR A O 1
ATOM 1828 N N . VAL A 1 237 ? -2.735 15.213 -10.031 1.00 88.19 237 VAL A N 1
ATOM 1829 C CA . VAL A 1 237 ? -3.497 13.967 -9.871 1.00 88.19 237 VAL A CA 1
ATOM 1830 C C . VAL A 1 237 ? -2.948 12.889 -10.798 1.00 88.19 237 VAL A C 1
ATOM 1832 O O . VAL A 1 237 ? -2.917 13.071 -12.014 1.00 88.19 237 VAL A O 1
ATOM 1835 N N . THR A 1 238 ? -2.572 11.745 -10.223 1.00 92.38 238 THR A N 1
ATOM 1836 C CA . THR A 1 238 ? -2.093 10.594 -10.991 1.00 92.38 238 THR A CA 1
ATOM 1837 C C . THR A 1 238 ? -3.238 9.801 -11.622 1.00 92.38 238 THR A C 1
ATOM 1839 O O . THR A 1 238 ? -4.275 9.581 -10.982 1.00 92.38 238 THR A O 1
ATOM 1842 N N . THR A 1 239 ? -3.057 9.356 -12.869 1.00 93.69 239 THR A N 1
ATOM 1843 C CA . THR A 1 239 ? -4.003 8.466 -13.570 1.00 93.69 239 THR A CA 1
ATOM 1844 C C . THR A 1 239 ? -3.803 7.007 -13.170 1.00 93.69 239 THR A C 1
ATOM 1846 O O . THR A 1 239 ? -2.778 6.648 -12.592 1.00 93.69 239 THR A O 1
ATOM 1849 N N . TRP A 1 240 ? -4.754 6.141 -13.529 1.00 95.88 240 TRP A N 1
ATOM 1850 C CA . TRP A 1 240 ? -4.620 4.695 -13.335 1.00 95.88 240 TRP A CA 1
ATOM 1851 C C . TRP A 1 240 ? -3.320 4.143 -13.945 1.00 95.88 240 TRP A C 1
ATOM 1853 O O . TRP A 1 240 ? -2.557 3.490 -13.240 1.00 95.88 240 TRP A O 1
ATOM 1863 N N . GLN A 1 241 ? -3.005 4.494 -15.199 1.00 96.00 241 GLN A N 1
ATOM 1864 C CA . GLN A 1 241 ? -1.795 4.024 -15.890 1.00 96.00 241 GLN A CA 1
ATOM 1865 C C . GLN A 1 241 ? -0.518 4.388 -15.125 1.00 96.00 241 GLN A C 1
ATOM 1867 O O . GLN A 1 241 ? 0.424 3.608 -15.049 1.00 96.00 241 GLN A O 1
ATOM 1872 N N . GLN A 1 242 ? -0.496 5.571 -14.514 1.00 94.94 242 GLN A N 1
ATOM 1873 C CA . GLN A 1 242 ? 0.654 6.059 -13.756 1.00 94.94 242 GLN A CA 1
ATOM 1874 C C . GLN A 1 242 ? 0.823 5.310 -12.440 1.00 94.94 242 GLN A C 1
ATOM 1876 O O . GLN A 1 242 ? 1.942 4.980 -12.058 1.00 94.94 242 GLN A O 1
ATOM 1881 N N . ARG A 1 243 ? -0.284 5.007 -11.753 1.00 95.94 243 ARG A N 1
ATOM 1882 C CA . ARG A 1 243 ? -0.257 4.196 -10.528 1.00 95.94 243 ARG A CA 1
ATOM 1883 C C . ARG A 1 243 ? 0.145 2.757 -10.831 1.00 95.94 243 ARG A C 1
ATOM 1885 O O . ARG A 1 243 ? 0.966 2.206 -10.107 1.00 95.94 243 ARG A O 1
ATOM 1892 N N . GLN A 1 244 ? -0.354 2.193 -11.931 1.00 97.25 244 GLN A N 1
ATOM 1893 C CA . GLN A 1 244 ? 0.033 0.870 -12.411 1.00 97.25 244 GLN A CA 1
ATOM 1894 C C . GLN A 1 244 ? 1.524 0.809 -12.772 1.00 97.25 244 GLN A C 1
ATOM 1896 O O . GLN A 1 244 ? 2.215 -0.116 -12.352 1.00 97.25 244 GLN A O 1
ATOM 1901 N N . ALA A 1 245 ? 2.039 1.814 -13.484 1.00 96.75 245 ALA A N 1
ATOM 1902 C CA . ALA A 1 245 ? 3.460 1.912 -13.804 1.00 96.75 245 ALA A CA 1
ATOM 1903 C C . ALA A 1 245 ? 4.322 2.019 -12.540 1.00 96.75 245 ALA A C 1
ATOM 1905 O O . ALA A 1 245 ? 5.340 1.345 -12.427 1.00 96.75 245 ALA A O 1
ATOM 1906 N N . MET A 1 246 ? 3.895 2.823 -11.562 1.00 95.44 246 MET A N 1
ATOM 1907 C CA . MET A 1 246 ? 4.605 2.997 -10.294 1.00 95.44 246 MET A CA 1
ATOM 1908 C C . MET A 1 246 ? 4.609 1.718 -9.448 1.00 95.44 246 MET A C 1
ATOM 1910 O O . MET A 1 246 ? 5.627 1.387 -8.842 1.00 95.44 246 MET A O 1
ATOM 1914 N N . LEU A 1 247 ? 3.493 0.982 -9.432 1.00 95.19 247 LEU A N 1
ATOM 1915 C CA . LEU A 1 247 ? 3.392 -0.330 -8.794 1.00 95.19 247 LEU A CA 1
ATOM 1916 C C . LEU A 1 247 ? 4.400 -1.302 -9.414 1.00 95.19 247 LEU A C 1
ATOM 1918 O O . LEU A 1 247 ? 5.257 -1.803 -8.689 1.00 95.19 247 LEU A O 1
ATOM 1922 N N . LYS A 1 248 ? 4.359 -1.479 -10.744 1.00 94.88 248 LYS A N 1
ATOM 1923 C CA . LYS A 1 248 ? 5.279 -2.368 -11.473 1.00 94.88 248 LYS A CA 1
ATOM 1924 C C . LYS A 1 248 ? 6.740 -1.948 -11.303 1.00 94.88 248 LYS A C 1
ATOM 1926 O O . LYS A 1 248 ? 7.600 -2.789 -11.082 1.00 94.88 248 LYS A O 1
ATOM 1931 N N . MET A 1 249 ? 7.032 -0.650 -11.312 1.00 94.88 249 MET A N 1
ATOM 1932 C CA . MET A 1 249 ? 8.376 -0.123 -11.068 1.00 94.88 249 MET A CA 1
ATOM 1933 C C . MET A 1 249 ? 8.899 -0.472 -9.663 1.00 94.88 249 MET A C 1
ATOM 1935 O O . MET A 1 249 ? 10.066 -0.840 -9.500 1.00 94.88 249 MET A O 1
ATOM 1939 N N . TYR A 1 250 ? 8.058 -0.341 -8.631 1.00 91.69 250 TYR A N 1
ATOM 1940 C CA . TYR A 1 250 ? 8.455 -0.630 -7.253 1.00 91.69 250 TYR A CA 1
ATOM 1941 C C . TYR A 1 250 ? 8.677 -2.112 -6.985 1.00 91.69 250 TYR A C 1
ATOM 1943 O O . TYR A 1 250 ? 9.584 -2.454 -6.223 1.00 91.69 250 TYR A O 1
ATOM 1951 N N . THR A 1 251 ? 7.865 -2.968 -7.596 1.00 90.31 251 THR A N 1
ATOM 1952 C CA . THR A 1 251 ? 8.010 -4.425 -7.515 1.00 90.31 251 THR A CA 1
ATOM 1953 C C . THR A 1 251 ? 9.032 -4.966 -8.510 1.00 90.31 251 THR A C 1
ATOM 1955 O O . THR A 1 251 ? 9.397 -6.131 -8.422 1.00 90.31 251 THR A O 1
ATOM 1958 N N . SER A 1 252 ? 9.533 -4.126 -9.420 1.00 92.69 252 SER A N 1
ATOM 1959 C CA . SER A 1 252 ? 10.333 -4.540 -10.570 1.00 92.69 252 SER A CA 1
ATOM 1960 C C . SER A 1 252 ? 9.618 -5.621 -11.391 1.00 92.69 252 SER A C 1
ATOM 1962 O O . SER A 1 252 ? 10.202 -6.640 -11.732 1.00 92.69 252 SER A O 1
ATOM 1964 N N . ASP A 1 253 ? 8.335 -5.422 -11.701 1.00 92.81 253 ASP A N 1
ATOM 1965 C CA . ASP A 1 253 ? 7.595 -6.248 -12.662 1.00 92.81 253 ASP A CA 1
ATOM 1966 C C . ASP A 1 253 ? 7.977 -5.853 -14.088 1.00 92.81 253 ASP A C 1
ATOM 1968 O O . ASP A 1 253 ? 7.237 -5.197 -14.829 1.00 92.81 253 ASP A O 1
ATOM 1972 N N . VAL A 1 254 ? 9.219 -6.200 -14.423 1.00 94.44 254 VAL A N 1
ATOM 1973 C CA . VAL A 1 254 ? 9.887 -5.833 -15.669 1.00 94.44 254 VAL A CA 1
ATOM 1974 C C . VAL A 1 254 ? 9.085 -6.339 -16.873 1.00 94.44 254 VAL A C 1
ATOM 1976 O O . VAL A 1 254 ? 8.885 -5.607 -17.843 1.00 94.44 254 VAL A O 1
ATOM 1979 N N . CYS A 1 255 ? 8.595 -7.576 -16.802 1.00 93.12 255 CYS A N 1
ATOM 1980 C CA . CYS A 1 255 ? 7.926 -8.240 -17.917 1.00 93.12 255 CYS A CA 1
ATOM 1981 C C . CYS A 1 255 ? 6.429 -7.904 -18.012 1.00 93.12 255 CYS A C 1
ATOM 1983 O O . CYS A 1 255 ? 5.836 -8.097 -19.077 1.00 93.12 255 CYS A O 1
ATOM 1985 N N . GLY A 1 256 ? 5.838 -7.345 -16.950 1.00 90.88 256 GLY A N 1
ATOM 1986 C CA . GLY A 1 256 ? 4.425 -6.978 -16.891 1.00 90.88 256 GLY A CA 1
ATOM 1987 C C . GLY A 1 256 ? 3.498 -8.112 -16.470 1.00 90.88 256 GLY A C 1
ATOM 1988 O O . GLY A 1 256 ? 2.289 -7.997 -16.664 1.00 90.88 256 GLY A O 1
ATOM 1989 N N . THR A 1 257 ? 4.053 -9.195 -15.938 1.00 86.44 257 THR A N 1
ATOM 1990 C CA . THR A 1 257 ? 3.397 -10.488 -15.719 1.00 86.44 257 THR A CA 1
ATOM 1991 C C . THR A 1 257 ? 2.903 -10.688 -14.293 1.00 86.44 257 THR A C 1
ATOM 1993 O O . THR A 1 257 ? 2.230 -11.679 -14.026 1.00 86.44 257 THR A O 1
ATOM 1996 N N . GLY A 1 258 ? 3.203 -9.750 -13.391 1.00 85.25 258 GLY A N 1
ATOM 1997 C CA . GLY A 1 258 ? 2.961 -9.915 -11.959 1.00 85.25 258 GLY A CA 1
ATOM 1998 C C . GLY A 1 258 ? 4.138 -10.537 -11.205 1.00 85.25 258 GLY A C 1
ATOM 1999 O O . GLY A 1 258 ? 4.023 -10.788 -10.010 1.00 85.25 258 GLY A O 1
ATOM 2000 N N . ASP A 1 259 ? 5.281 -10.742 -11.865 1.00 84.88 259 ASP A N 1
ATOM 2001 C CA . ASP A 1 259 ? 6.491 -11.266 -11.233 1.00 84.88 259 ASP A CA 1
ATOM 2002 C C . ASP A 1 259 ? 7.330 -10.128 -10.639 1.00 84.88 259 ASP A C 1
ATOM 2004 O O . ASP A 1 259 ? 7.717 -9.195 -11.339 1.00 84.88 259 ASP A O 1
ATOM 2008 N N . ALA A 1 260 ? 7.653 -10.194 -9.346 1.00 86.44 260 ALA A N 1
ATOM 2009 C CA . ALA A 1 260 ? 8.471 -9.177 -8.689 1.00 86.44 260 ALA A CA 1
ATOM 2010 C C . ALA A 1 260 ? 9.974 -9.509 -8.761 1.00 86.44 260 ALA A C 1
ATOM 2012 O O . ALA A 1 260 ? 10.466 -10.354 -8.011 1.00 86.44 260 ALA A O 1
ATOM 2013 N N . PHE A 1 261 ? 10.740 -8.802 -9.598 1.00 88.06 261 PHE A N 1
ATOM 2014 C CA . PHE A 1 261 ? 12.199 -8.973 -9.713 1.00 88.06 261 PHE A CA 1
ATOM 2015 C C . PHE A 1 261 ? 12.972 -8.021 -8.795 1.00 88.06 261 PHE A C 1
ATOM 2017 O O . PHE A 1 261 ? 13.821 -7.240 -9.226 1.00 88.06 261 PHE A O 1
ATOM 2024 N N . THR A 1 262 ? 12.642 -8.026 -7.506 1.00 83.75 262 THR A N 1
ATOM 2025 C CA . THR A 1 262 ? 13.288 -7.160 -6.516 1.00 83.75 262 THR A CA 1
ATOM 2026 C C . THR A 1 262 ? 13.396 -7.838 -5.158 1.00 83.75 262 THR A C 1
ATOM 2028 O O . THR A 1 262 ? 12.636 -8.748 -4.826 1.00 83.75 262 THR A O 1
ATOM 2031 N N . VAL A 1 263 ? 14.322 -7.346 -4.339 1.00 77.75 263 VAL A N 1
ATOM 2032 C CA . VAL A 1 263 ? 14.516 -7.793 -2.958 1.00 77.75 263 VAL A CA 1
ATOM 2033 C C . VAL A 1 263 ? 14.293 -6.619 -2.009 1.00 77.75 263 VAL A C 1
ATOM 2035 O O . VAL A 1 263 ? 14.709 -5.486 -2.274 1.00 77.75 263 VAL A O 1
ATOM 2038 N N . SER A 1 264 ? 13.607 -6.869 -0.891 1.00 73.38 264 SER A N 1
ATOM 2039 C CA . SER A 1 264 ? 13.427 -5.857 0.151 1.00 73.38 264 SER A CA 1
ATOM 2040 C C . SER A 1 264 ? 14.767 -5.321 0.660 1.00 73.38 264 SER A C 1
ATOM 2042 O O . SER A 1 264 ? 15.694 -6.072 0.945 1.00 73.38 264 SER A O 1
ATOM 2044 N N . GLY A 1 265 ? 14.849 -3.998 0.801 1.00 73.19 265 GLY A N 1
ATOM 2045 C CA . GLY A 1 265 ? 16.072 -3.296 1.197 1.00 73.19 265 GLY A CA 1
ATOM 2046 C C . GLY A 1 265 ? 16.943 -2.844 0.022 1.00 73.19 265 GLY A C 1
ATOM 2047 O O . GLY A 1 265 ? 17.807 -1.993 0.223 1.00 73.19 265 GLY A O 1
ATOM 2048 N N . THR A 1 266 ? 16.692 -3.313 -1.205 1.00 78.44 266 THR A N 1
ATOM 2049 C CA . THR A 1 266 ? 17.427 -2.838 -2.385 1.00 78.44 266 THR A CA 1
ATOM 2050 C C . THR A 1 266 ? 17.093 -1.370 -2.678 1.00 78.44 266 THR A C 1
ATOM 2052 O O . THR A 1 266 ? 15.921 -1.037 -2.895 1.00 78.44 266 THR A O 1
ATOM 2055 N N . PRO A 1 267 ? 18.092 -0.464 -2.700 1.00 80.00 267 PRO A N 1
ATOM 2056 C CA . PRO A 1 267 ? 17.868 0.936 -3.030 1.00 80.00 267 PRO A CA 1
ATOM 2057 C C . PRO A 1 267 ? 17.282 1.095 -4.433 1.00 80.00 267 PRO A C 1
ATOM 2059 O O . PRO A 1 267 ? 17.742 0.474 -5.388 1.00 80.00 267 PRO A O 1
ATOM 2062 N N . LEU A 1 268 ? 16.295 1.979 -4.557 1.00 82.62 268 LEU A N 1
ATOM 2063 C CA . LEU A 1 268 ? 15.670 2.318 -5.828 1.00 82.62 268 LEU A CA 1
ATOM 2064 C C . LEU A 1 268 ? 15.696 3.824 -6.032 1.00 82.62 268 LEU A C 1
ATOM 2066 O O . LEU A 1 268 ? 15.239 4.575 -5.164 1.00 82.62 268 LEU A O 1
ATOM 2070 N N . LYS A 1 269 ? 16.188 4.244 -7.197 1.00 86.62 269 LYS A N 1
ATOM 2071 C CA . LYS A 1 269 ? 16.082 5.622 -7.664 1.00 86.62 269 LYS A CA 1
ATOM 2072 C C . LYS A 1 269 ? 15.184 5.704 -8.875 1.00 86.62 269 LYS A C 1
ATOM 2074 O O . LYS A 1 269 ? 15.276 4.869 -9.769 1.00 86.62 269 LYS A O 1
ATOM 2079 N N . TRP A 1 270 ? 14.329 6.711 -8.892 1.00 90.06 270 TRP A N 1
ATOM 2080 C CA . TRP A 1 270 ? 13.388 6.919 -9.972 1.00 90.06 270 TRP A CA 1
ATOM 2081 C C . TRP A 1 270 ? 13.092 8.398 -10.183 1.00 90.06 270 TRP A C 1
ATOM 2083 O O . TRP A 1 270 ? 13.192 9.206 -9.259 1.00 90.06 270 TRP A O 1
ATOM 2093 N N . GLU A 1 271 ? 12.677 8.713 -11.398 1.00 89.12 271 GLU A N 1
ATOM 2094 C CA . GLU A 1 271 ? 12.109 9.992 -11.799 1.00 89.12 271 GLU A CA 1
ATOM 2095 C C . GLU A 1 271 ? 10.827 9.747 -12.598 1.00 89.12 271 GLU A C 1
ATOM 2097 O O . GLU A 1 271 ? 10.625 8.689 -13.195 1.00 89.12 271 GLU A O 1
ATOM 2102 N N . SER A 1 272 ? 9.941 10.731 -12.599 1.00 88.50 272 SER A N 1
ATOM 2103 C CA . SER A 1 272 ? 8.740 10.757 -13.425 1.00 88.50 272 SER A CA 1
ATOM 2104 C C . SER A 1 272 ? 8.847 11.837 -14.481 1.00 88.50 272 SER A C 1
ATOM 2106 O O . SER A 1 272 ? 9.513 12.857 -14.293 1.00 88.50 272 SER A O 1
ATOM 2108 N N . LYS A 1 273 ? 8.065 11.696 -15.552 1.00 84.38 273 LYS A N 1
ATOM 2109 C CA . LYS A 1 273 ? 7.984 12.731 -16.591 1.00 84.38 273 LYS A CA 1
ATOM 2110 C C . LYS A 1 273 ? 7.435 14.087 -16.119 1.00 84.38 273 LYS A C 1
ATOM 2112 O O . LYS A 1 273 ? 7.475 15.047 -16.881 1.00 84.38 273 LYS A O 1
ATOM 2117 N N . TRP A 1 274 ? 6.906 14.172 -14.896 1.00 79.50 274 TRP A N 1
ATOM 2118 C CA . TRP A 1 274 ? 6.402 15.411 -14.287 1.00 79.50 274 TRP A CA 1
ATOM 2119 C C . TRP A 1 274 ? 7.371 16.028 -13.275 1.00 79.50 274 TRP A C 1
ATOM 2121 O O . TRP A 1 274 ? 7.007 16.979 -12.588 1.00 79.50 274 TRP A O 1
ATOM 2131 N N . GLY A 1 275 ? 8.594 15.502 -13.172 1.00 80.31 275 GLY A N 1
ATOM 2132 C CA . GLY A 1 275 ? 9.623 16.042 -12.284 1.00 80.31 275 GLY A CA 1
ATOM 2133 C C . GLY A 1 275 ? 9.470 15.637 -10.817 1.00 80.31 275 GLY A C 1
ATOM 2134 O O . GLY A 1 275 ? 10.149 16.200 -9.965 1.00 80.31 275 GLY A O 1
ATOM 2135 N N . TRP A 1 276 ? 8.597 14.674 -10.494 1.00 86.81 276 TRP A N 1
ATOM 2136 C CA . TRP A 1 276 ? 8.712 13.953 -9.223 1.00 86.81 276 TRP A CA 1
ATOM 2137 C C . TRP A 1 276 ? 9.849 12.954 -9.312 1.00 86.81 276 TRP A C 1
ATOM 2139 O O . TRP A 1 276 ? 9.958 12.242 -10.309 1.00 86.81 276 TRP A O 1
ATOM 2149 N N . GLU A 1 277 ? 10.646 12.877 -8.260 1.00 83.69 277 GLU A N 1
ATOM 2150 C CA . GLU A 1 277 ? 11.831 12.036 -8.212 1.00 83.69 277 GLU A CA 1
ATOM 2151 C C . GLU A 1 277 ? 12.085 11.535 -6.790 1.00 83.69 277 GLU A C 1
ATOM 2153 O O . GLU A 1 277 ? 11.676 12.144 -5.794 1.00 83.69 277 GLU A O 1
ATOM 2158 N N . SER A 1 278 ? 12.785 10.411 -6.683 1.00 79.50 278 SER A N 1
ATOM 2159 C CA . SER A 1 278 ? 13.505 10.074 -5.459 1.00 79.50 278 SER A CA 1
ATOM 2160 C C . SER A 1 278 ? 14.796 10.899 -5.378 1.00 79.50 278 SER A C 1
ATOM 2162 O O . SER A 1 278 ? 15.424 11.122 -6.409 1.00 79.50 278 SER A O 1
ATOM 2164 N N . PRO A 1 279 ? 15.273 11.286 -4.186 1.00 62.84 279 PRO A N 1
ATOM 2165 C CA . PRO A 1 279 ? 16.516 12.045 -4.065 1.00 62.84 279 PRO A CA 1
ATOM 2166 C C . PRO A 1 279 ? 17.729 11.257 -4.595 1.00 62.84 279 PRO A C 1
ATOM 2168 O O . PRO A 1 279 ? 17.841 10.065 -4.306 1.00 62.84 279 PRO A O 1
ATOM 2171 N N . THR A 1 280 ? 18.662 11.961 -5.258 1.00 61.91 280 THR A N 1
ATOM 2172 C CA . THR A 1 280 ? 19.958 11.508 -5.833 1.00 61.91 280 THR A CA 1
ATOM 2173 C C . THR A 1 280 ? 19.900 11.026 -7.294 1.00 61.91 280 THR A C 1
ATOM 2175 O O . THR A 1 280 ? 19.189 10.078 -7.607 1.00 61.91 280 THR A O 1
ATOM 2178 N N . TYR A 1 281 ? 20.708 11.655 -8.161 1.00 57.62 281 TYR A N 1
ATOM 2179 C CA . TYR A 1 281 ? 20.798 11.388 -9.604 1.00 57.62 281 TYR A CA 1
ATOM 2180 C C . TYR A 1 281 ? 21.826 10.294 -9.933 1.00 57.62 281 TYR A C 1
ATOM 2182 O O . TYR A 1 281 ? 22.943 10.308 -9.410 1.00 57.62 281 TYR A O 1
ATOM 2190 N N . TYR A 1 282 ? 21.468 9.400 -10.851 1.00 59.91 282 TYR A N 1
ATOM 2191 C CA . TYR A 1 282 ? 22.384 8.510 -11.566 1.00 59.91 282 TYR A CA 1
ATOM 2192 C C . TYR A 1 282 ? 22.295 8.835 -13.061 1.00 59.91 282 TYR A C 1
ATOM 2194 O O . TYR A 1 282 ? 21.263 9.291 -13.538 1.00 59.91 282 TYR A O 1
ATOM 2202 N N . ALA A 1 283 ? 23.383 8.625 -13.804 1.00 63.81 283 ALA A N 1
ATOM 2203 C CA . ALA A 1 283 ? 23.474 9.083 -15.192 1.00 63.81 283 ALA A CA 1
ATOM 2204 C C . ALA A 1 283 ? 22.838 8.134 -16.226 1.00 63.81 283 ALA A C 1
ATOM 2206 O O . ALA A 1 283 ? 22.645 8.548 -17.367 1.00 63.81 283 ALA A O 1
ATOM 2207 N N . THR A 1 284 ? 22.549 6.873 -15.872 1.00 77.81 284 THR A N 1
ATOM 2208 C CA . THR A 1 284 ? 22.018 5.879 -16.822 1.00 77.81 284 THR A CA 1
ATOM 2209 C C . THR A 1 284 ? 20.724 5.234 -16.317 1.00 77.81 284 THR A C 1
ATOM 2211 O O . THR A 1 284 ? 20.709 4.700 -15.203 1.00 77.81 284 THR A O 1
ATOM 2214 N N . PRO A 1 285 ? 19.649 5.253 -17.132 1.00 87.00 285 PRO A N 1
ATOM 2215 C CA . PRO A 1 285 ? 18.419 4.550 -16.805 1.00 87.00 285 PRO A CA 1
ATOM 2216 C C . PRO A 1 285 ? 18.640 3.038 -16.720 1.00 87.00 285 PRO A C 1
ATOM 2218 O O . PRO A 1 285 ? 19.186 2.418 -17.633 1.00 87.00 285 PRO A O 1
ATOM 2221 N N . GLU A 1 286 ? 18.154 2.450 -15.634 1.00 91.81 286 GLU A N 1
ATOM 2222 C CA . GLU A 1 286 ? 17.949 1.010 -15.495 1.00 91.81 286 GLU A CA 1
ATOM 2223 C C . GLU A 1 286 ? 16.777 0.561 -16.361 1.00 91.81 286 GLU A C 1
ATOM 2225 O O . GLU A 1 286 ? 16.891 -0.428 -17.068 1.00 91.81 286 GLU A O 1
ATOM 2230 N N . ALA A 1 287 ? 15.646 1.261 -16.298 1.00 93.88 287 ALA A N 1
ATOM 2231 C CA . ALA A 1 287 ? 14.449 0.909 -17.049 1.00 93.88 287 ALA A CA 1
ATOM 2232 C C . ALA A 1 287 ? 13.539 2.126 -17.223 1.00 93.88 287 ALA A C 1
ATOM 2234 O O . ALA A 1 287 ? 13.508 3.028 -16.384 1.00 93.88 287 ALA A O 1
ATOM 2235 N N . LEU A 1 288 ? 12.768 2.129 -18.307 1.00 94.00 288 LEU A N 1
ATOM 2236 C CA . LEU A 1 288 ? 11.655 3.053 -18.522 1.00 94.00 288 LEU A CA 1
ATOM 2237 C C . LEU A 1 288 ? 10.352 2.289 -18.337 1.00 94.00 288 LEU A C 1
ATOM 2239 O O . LEU A 1 288 ? 10.243 1.166 -18.813 1.00 94.00 288 LEU A O 1
ATOM 2243 N N . TRP A 1 289 ? 9.365 2.887 -17.679 1.00 95.56 289 TRP A N 1
ATOM 2244 C CA . TRP A 1 289 ? 8.174 2.172 -17.221 1.00 95.56 289 TRP A CA 1
ATOM 2245 C C . TRP A 1 289 ? 6.888 2.790 -17.756 1.00 95.56 289 TRP A C 1
ATOM 2247 O O . TRP A 1 289 ? 6.708 4.015 -17.728 1.00 95.56 289 TRP A O 1
ATOM 2257 N N . ASN A 1 290 ? 5.972 1.920 -18.174 1.00 95.56 290 ASN A N 1
ATOM 2258 C CA . ASN A 1 290 ? 4.566 2.234 -18.398 1.00 95.56 290 ASN A CA 1
ATOM 2259 C C . ASN A 1 290 ? 3.666 1.276 -17.592 1.00 95.56 290 ASN A C 1
ATOM 2261 O O . ASN A 1 290 ? 4.139 0.495 -16.766 1.00 95.56 290 ASN A O 1
ATOM 2265 N N . GLU A 1 291 ? 2.355 1.357 -17.797 1.00 95.81 291 GLU A N 1
ATOM 2266 C CA . GLU A 1 291 ? 1.361 0.507 -17.138 1.00 95.81 291 GLU A CA 1
ATOM 2267 C C . GLU A 1 291 ? 1.518 -0.987 -17.461 1.00 95.81 291 GLU A C 1
ATOM 2269 O O . GLU A 1 291 ? 1.041 -1.833 -16.709 1.00 95.81 291 GLU A O 1
ATOM 2274 N N . GLU A 1 292 ? 2.207 -1.321 -18.551 1.00 94.94 292 GLU A N 1
ATOM 2275 C CA . GLU A 1 292 ? 2.415 -2.693 -19.007 1.00 94.94 292 GLU A CA 1
ATOM 2276 C C . GLU A 1 292 ? 3.718 -3.301 -18.473 1.00 94.94 292 GLU A C 1
ATOM 2278 O O . GLU A 1 292 ? 3.937 -4.486 -18.680 1.00 94.94 292 GLU A O 1
ATOM 2283 N N . GLY A 1 293 ? 4.603 -2.537 -17.826 1.00 94.88 293 GLY A N 1
ATOM 2284 C CA . GLY A 1 293 ? 5.911 -3.003 -17.339 1.00 94.88 293 GLY A CA 1
ATOM 2285 C C . GLY A 1 293 ? 7.068 -2.156 -17.869 1.00 94.88 293 GLY A C 1
ATOM 2286 O O . GLY A 1 293 ? 6.905 -0.968 -18.159 1.00 94.88 293 GLY A O 1
ATOM 2287 N N . ALA A 1 294 ? 8.252 -2.757 -17.993 1.00 95.62 294 ALA A N 1
ATOM 2288 C CA . ALA A 1 294 ? 9.418 -2.072 -18.536 1.00 95.62 294 ALA A CA 1
ATOM 2289 C C . ALA A 1 294 ? 9.337 -1.979 -20.071 1.00 95.62 294 ALA A C 1
ATOM 2291 O O . ALA A 1 294 ? 9.076 -2.956 -20.772 1.00 95.62 294 ALA A O 1
ATOM 2292 N N . LEU A 1 295 ? 9.565 -0.789 -20.614 1.00 94.31 295 LEU A N 1
ATOM 2293 C CA . LEU A 1 295 ? 9.682 -0.517 -22.050 1.00 94.31 295 LEU A CA 1
ATOM 2294 C C . LEU A 1 295 ? 11.087 -0.839 -22.575 1.00 94.31 295 LEU A C 1
ATOM 2296 O O . LEU A 1 295 ? 11.261 -1.164 -23.745 1.00 94.31 295 LEU A O 1
ATOM 2300 N N . CYS A 1 296 ? 12.082 -0.729 -21.700 1.00 93.69 296 CYS A N 1
ATOM 2301 C CA . CYS A 1 296 ? 13.477 -1.060 -21.948 1.00 93.69 296 CYS A CA 1
ATOM 2302 C C . CYS A 1 296 ? 14.113 -1.535 -20.642 1.00 93.69 296 CYS A C 1
ATOM 2304 O O . CYS A 1 296 ? 13.619 -1.203 -19.560 1.00 93.69 296 CYS A O 1
ATOM 2306 N N . LEU A 1 297 ? 15.226 -2.256 -20.748 1.00 93.94 297 LEU A N 1
ATOM 2307 C CA . LEU A 1 297 ? 16.038 -2.649 -19.602 1.00 93.94 297 LEU A CA 1
ATOM 2308 C C . LEU A 1 297 ? 17.524 -2.453 -19.933 1.00 93.94 297 LEU A C 1
ATOM 2310 O O . LEU A 1 297 ? 18.041 -3.014 -20.893 1.00 93.94 297 LEU A O 1
ATOM 2314 N N . GLY A 1 298 ? 18.192 -1.600 -19.164 1.00 91.50 298 GLY A N 1
ATOM 2315 C CA . GLY A 1 298 ? 19.641 -1.449 -19.111 1.00 91.50 298 GLY A CA 1
ATOM 2316 C C . GLY A 1 298 ? 20.246 -2.417 -18.094 1.00 91.50 298 GLY A C 1
ATOM 2317 O O . GLY A 1 298 ? 19.969 -3.612 -18.120 1.00 91.50 298 GLY A O 1
ATOM 2318 N N . THR A 1 299 ? 21.070 -1.904 -17.179 1.00 90.00 299 THR A N 1
ATOM 2319 C CA . THR A 1 299 ? 21.632 -2.715 -16.089 1.00 90.00 299 THR A CA 1
ATOM 2320 C C . THR A 1 299 ? 20.642 -2.790 -14.934 1.00 90.00 299 THR A C 1
ATOM 2322 O O . THR A 1 299 ? 20.346 -1.772 -14.311 1.00 90.00 299 THR A O 1
ATOM 2325 N N . HIS A 1 300 ? 20.143 -3.987 -14.620 1.00 91.38 300 HIS A N 1
ATOM 2326 C CA . HIS A 1 300 ? 19.257 -4.177 -13.475 1.00 91.38 300 HIS A CA 1
ATOM 2327 C C . HIS A 1 300 ? 19.993 -3.897 -12.158 1.00 91.38 300 HIS A C 1
ATOM 2329 O O . HIS A 1 300 ? 21.169 -4.228 -11.993 1.00 91.38 300 HIS A O 1
ATOM 2335 N N . ARG A 1 301 ? 19.303 -3.315 -11.174 1.00 87.25 301 ARG A N 1
ATOM 2336 C CA . ARG A 1 301 ? 19.892 -2.934 -9.876 1.00 87.25 301 ARG A CA 1
ATOM 2337 C C . ARG A 1 301 ? 20.458 -4.099 -9.055 1.00 87.25 301 ARG A C 1
ATOM 2339 O O . ARG A 1 301 ? 21.225 -3.852 -8.129 1.00 87.25 301 ARG A O 1
ATOM 2346 N N . LEU A 1 302 ? 20.063 -5.338 -9.362 1.00 88.25 302 LEU A N 1
ATOM 2347 C CA . LEU A 1 302 ? 20.582 -6.553 -8.721 1.00 88.25 302 LEU A CA 1
ATOM 2348 C C . LEU A 1 302 ? 21.705 -7.232 -9.520 1.00 88.25 302 LEU A C 1
ATOM 2350 O O . LEU A 1 302 ? 22.258 -8.225 -9.047 1.00 88.25 302 LEU A O 1
ATOM 2354 N N . ASN A 1 303 ? 22.074 -6.716 -10.697 1.00 89.56 303 ASN A N 1
ATOM 2355 C CA . ASN A 1 303 ? 23.117 -7.317 -11.524 1.00 89.56 303 ASN A CA 1
ATOM 2356 C C . ASN A 1 303 ? 24.446 -7.423 -10.752 1.00 89.56 303 ASN A C 1
ATOM 2358 O O . ASN A 1 303 ? 24.871 -6.476 -10.086 1.00 89.56 303 ASN A O 1
ATOM 2362 N N . LYS A 1 304 ? 25.099 -8.588 -10.845 1.00 87.12 304 LYS A N 1
ATOM 2363 C CA . LYS A 1 304 ? 26.354 -8.947 -10.159 1.00 87.12 304 LYS A CA 1
ATOM 2364 C C . LYS A 1 304 ? 26.287 -8.882 -8.628 1.00 87.12 304 LYS A C 1
ATOM 2366 O O . LYS A 1 304 ? 27.326 -8.880 -7.967 1.00 87.12 304 LYS A O 1
ATOM 2371 N N . THR A 1 305 ? 25.090 -8.851 -8.049 1.00 85.12 305 THR A N 1
ATOM 2372 C CA . THR A 1 305 ? 24.890 -9.019 -6.605 1.00 85.12 305 THR A CA 1
ATOM 2373 C C . THR A 1 305 ? 24.618 -10.495 -6.278 1.00 85.12 305 THR A C 1
ATOM 2375 O O . THR A 1 305 ? 24.347 -11.283 -7.183 1.00 85.12 305 THR A O 1
ATOM 2378 N N . PRO A 1 306 ? 24.666 -10.913 -5.000 1.00 83.25 306 PRO A N 1
ATOM 2379 C CA . PRO A 1 306 ? 24.222 -12.253 -4.606 1.00 83.25 306 PRO A CA 1
ATOM 2380 C C . PRO A 1 306 ? 22.763 -12.565 -4.978 1.00 83.25 306 PRO A C 1
ATOM 2382 O O . PRO A 1 306 ? 22.411 -13.734 -5.099 1.00 83.25 306 PRO A O 1
ATOM 2385 N N . ASP A 1 307 ? 21.943 -11.531 -5.176 1.00 83.25 307 ASP A N 1
ATOM 2386 C CA . ASP A 1 307 ? 20.535 -11.628 -5.553 1.00 83.25 307 ASP A CA 1
ATOM 2387 C C . ASP A 1 307 ? 20.314 -11.323 -7.046 1.00 83.25 307 ASP A C 1
ATOM 2389 O O . ASP A 1 307 ? 19.243 -10.851 -7.412 1.00 83.25 307 ASP A O 1
ATOM 2393 N N . ASP A 1 308 ? 21.309 -11.536 -7.918 1.00 86.00 308 ASP A N 1
ATOM 2394 C CA . ASP A 1 308 ? 21.169 -11.292 -9.362 1.00 86.00 308 ASP A CA 1
ATOM 2395 C C . ASP A 1 308 ? 19.955 -12.042 -9.949 1.00 86.00 308 ASP A C 1
ATOM 2397 O O . ASP A 1 308 ? 19.765 -13.243 -9.724 1.00 86.00 308 ASP A O 1
ATOM 2401 N N . MET A 1 309 ? 19.118 -11.297 -10.681 1.00 87.56 309 MET A N 1
ATOM 2402 C CA . MET A 1 309 ? 17.870 -11.777 -11.277 1.00 87.56 309 MET A CA 1
ATOM 2403 C C . MET A 1 309 ? 17.854 -11.679 -12.810 1.00 87.56 309 MET A C 1
ATOM 2405 O O . MET A 1 309 ? 16.807 -11.905 -13.413 1.00 87.56 309 MET A O 1
ATOM 2409 N N . ASP A 1 310 ? 18.971 -11.356 -13.471 1.00 89.62 310 ASP A N 1
ATOM 2410 C CA . ASP A 1 310 ? 19.000 -11.108 -14.922 1.00 89.62 310 ASP A CA 1
ATOM 2411 C C . ASP A 1 310 ? 18.514 -12.321 -15.737 1.00 89.62 310 ASP A C 1
ATOM 2413 O O . ASP A 1 310 ? 17.760 -12.182 -16.702 1.00 89.62 310 ASP A O 1
ATOM 2417 N N . SER A 1 311 ? 18.892 -13.535 -15.322 1.00 88.50 311 SER A N 1
ATOM 2418 C CA . SER A 1 311 ? 18.456 -14.784 -15.967 1.00 88.50 311 SER A CA 1
ATOM 2419 C C . SER A 1 311 ? 16.955 -15.038 -15.779 1.00 88.50 311 SER A C 1
ATOM 2421 O O . SER A 1 311 ? 16.259 -15.472 -16.702 1.00 88.50 311 SER A O 1
ATOM 2423 N N . GLN A 1 312 ? 16.441 -14.738 -14.586 1.00 88.69 312 GLN A N 1
ATOM 2424 C CA . GLN A 1 312 ? 15.037 -14.879 -14.219 1.00 88.69 312 GLN A CA 1
ATOM 2425 C C . GLN A 1 312 ? 14.184 -13.893 -15.021 1.00 88.69 312 GLN A C 1
ATOM 2427 O O . GLN A 1 312 ? 13.186 -14.303 -15.611 1.00 88.69 312 GLN A O 1
ATOM 2432 N N . ILE A 1 313 ? 14.626 -12.637 -15.127 1.00 90.50 313 ILE A N 1
ATOM 2433 C CA . ILE A 1 313 ? 13.981 -11.602 -15.943 1.00 90.50 313 ILE A CA 1
ATOM 2434 C C . ILE A 1 313 ? 13.941 -12.035 -17.413 1.00 90.50 313 ILE A C 1
ATOM 2436 O O . ILE A 1 313 ? 12.875 -12.036 -18.027 1.00 90.50 313 ILE A O 1
ATOM 2440 N N . ALA A 1 314 ? 15.079 -12.458 -17.978 1.00 90.94 314 ALA A N 1
ATOM 2441 C CA . ALA A 1 314 ? 15.146 -12.900 -19.371 1.00 90.94 314 ALA A CA 1
ATOM 2442 C C . ALA A 1 314 ? 14.203 -14.085 -19.644 1.00 90.94 314 ALA A C 1
ATOM 2444 O O . ALA A 1 314 ? 13.501 -14.104 -20.656 1.00 90.94 314 ALA A O 1
ATOM 2445 N N . THR A 1 315 ? 14.147 -15.047 -18.719 1.00 89.56 315 THR A N 1
ATOM 2446 C CA . THR A 1 315 ? 13.272 -16.222 -18.821 1.00 89.56 315 THR A CA 1
ATOM 2447 C C . THR A 1 315 ? 11.794 -15.836 -18.753 1.00 89.56 315 THR A C 1
ATOM 2449 O O . THR A 1 315 ? 11.015 -16.267 -19.604 1.00 89.56 315 THR A O 1
ATOM 2452 N N . ALA A 1 316 ? 11.402 -15.005 -17.783 1.00 88.88 316 ALA A N 1
ATOM 2453 C CA . ALA A 1 316 ? 10.015 -14.581 -17.602 1.00 88.88 316 ALA A CA 1
ATOM 2454 C C . ALA A 1 316 ? 9.507 -13.753 -18.790 1.00 88.88 316 ALA A C 1
ATOM 2456 O O . ALA A 1 316 ? 8.424 -14.006 -19.315 1.00 88.88 316 ALA A O 1
ATOM 2457 N N . CYS A 1 317 ? 10.320 -12.821 -19.288 1.00 92.12 317 CYS A N 1
ATOM 2458 C CA . CYS A 1 317 ? 9.959 -11.993 -20.435 1.00 92.12 317 CYS A CA 1
ATOM 2459 C C . CYS A 1 317 ? 9.848 -12.832 -21.719 1.00 92.12 317 CYS A C 1
ATOM 2461 O O . CYS A 1 317 ? 8.887 -12.676 -22.476 1.00 92.12 317 CYS A O 1
ATOM 2463 N N . ALA A 1 318 ? 10.767 -13.782 -21.939 1.00 92.56 318 ALA A N 1
ATOM 2464 C CA . ALA A 1 318 ? 10.691 -14.702 -23.072 1.00 92.56 318 ALA A CA 1
ATOM 2465 C C . ALA A 1 318 ? 9.436 -15.590 -23.024 1.00 92.56 318 ALA A C 1
ATOM 2467 O O . ALA A 1 318 ? 8.828 -15.837 -24.067 1.00 92.56 318 ALA A O 1
ATOM 2468 N N . ALA A 1 319 ? 9.009 -16.023 -21.831 1.00 91.25 319 ALA A N 1
ATOM 2469 C CA . ALA A 1 319 ? 7.810 -16.843 -21.651 1.00 91.25 319 ALA A CA 1
ATOM 2470 C C . ALA A 1 319 ? 6.521 -16.141 -22.116 1.00 91.25 319 ALA A C 1
ATOM 2472 O O . ALA A 1 319 ? 5.583 -16.811 -22.548 1.00 91.25 319 ALA A O 1
ATOM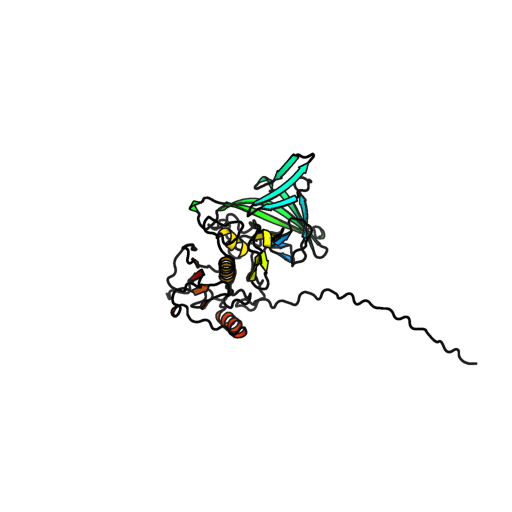 2473 N N . VAL A 1 320 ? 6.493 -14.804 -22.092 1.00 92.44 320 VAL A N 1
ATOM 2474 C CA . VAL A 1 320 ? 5.369 -13.990 -22.586 1.00 92.44 320 VAL A CA 1
ATOM 2475 C C . VAL A 1 320 ? 5.639 -13.322 -23.936 1.00 92.44 320 VAL A C 1
ATOM 2477 O O . VAL A 1 320 ? 4.889 -12.447 -24.361 1.00 92.44 320 VAL A O 1
ATOM 2480 N N . GLY A 1 321 ? 6.701 -13.734 -24.636 1.00 93.44 321 GLY A N 1
ATOM 2481 C CA . GLY A 1 321 ? 7.044 -13.202 -25.956 1.00 93.44 321 GLY A CA 1
ATOM 2482 C C . GLY A 1 321 ? 7.482 -11.735 -25.945 1.00 93.44 321 GLY A C 1
ATOM 2483 O O . GLY A 1 321 ? 7.383 -11.065 -26.972 1.00 93.44 321 GLY A O 1
ATOM 2484 N N . ARG A 1 322 ? 7.956 -11.223 -24.802 1.00 91.50 322 ARG A N 1
ATOM 2485 C CA . ARG A 1 322 ? 8.443 -9.849 -24.652 1.00 91.50 322 ARG A CA 1
ATOM 2486 C C . ARG A 1 322 ? 9.962 -9.818 -24.781 1.00 91.50 322 ARG A C 1
ATOM 2488 O O . ARG A 1 322 ? 10.676 -10.501 -24.051 1.00 91.50 322 ARG A O 1
ATOM 2495 N N . THR A 1 323 ? 10.462 -8.993 -25.693 1.00 87.38 323 THR A N 1
ATOM 2496 C CA . THR A 1 323 ? 11.892 -8.686 -25.818 1.00 87.38 323 THR A CA 1
ATOM 2497 C C . THR A 1 323 ? 12.112 -7.248 -25.376 1.00 87.38 323 THR A C 1
ATOM 2499 O O . THR A 1 323 ? 11.434 -6.345 -25.860 1.00 87.38 323 THR A O 1
ATOM 2502 N N . LEU A 1 324 ? 13.022 -7.047 -24.425 1.00 89.38 324 LEU A N 1
ATOM 2503 C CA . LEU A 1 324 ? 13.359 -5.725 -23.908 1.00 89.38 324 LEU A CA 1
ATOM 2504 C C . LEU A 1 324 ? 14.651 -5.255 -24.551 1.00 89.38 324 LEU A C 1
ATOM 2506 O O . LEU A 1 324 ? 15.697 -5.881 -24.393 1.00 89.38 324 LEU A O 1
ATOM 2510 N N . GLU A 1 325 ? 14.562 -4.142 -25.265 1.00 90.00 325 GLU A N 1
ATOM 2511 C CA . GLU A 1 325 ? 15.732 -3.482 -25.823 1.00 90.00 325 GLU A CA 1
ATOM 2512 C C . GLU A 1 325 ? 16.494 -2.711 -24.729 1.00 90.00 325 GLU A C 1
ATOM 2514 O O . GLU A 1 325 ? 15.894 -2.288 -23.729 1.00 90.00 325 GLU A O 1
ATOM 2519 N N . PRO A 1 326 ? 17.802 -2.463 -24.913 1.00 90.00 326 PRO A N 1
ATOM 2520 C CA . PRO A 1 326 ? 18.562 -1.590 -24.032 1.00 90.00 326 PRO A CA 1
ATOM 2521 C C . PRO A 1 326 ? 17.963 -0.182 -23.955 1.00 90.00 326 PRO A C 1
ATOM 2523 O O . PRO A 1 326 ? 17.545 0.403 -24.959 1.00 90.00 326 PRO A O 1
ATOM 2526 N N . CYS A 1 327 ? 18.006 0.440 -22.777 1.00 89.19 327 CYS A N 1
ATOM 2527 C CA . CYS A 1 327 ? 17.494 1.806 -22.628 1.00 89.19 327 CYS A CA 1
ATOM 2528 C C . CYS A 1 327 ? 18.285 2.859 -23.422 1.00 89.19 327 CYS A C 1
ATOM 2530 O O . CYS A 1 327 ? 17.750 3.923 -23.717 1.00 89.19 327 CYS A O 1
ATOM 2532 N N . SER A 1 328 ? 19.517 2.556 -23.847 1.00 83.50 328 SER A N 1
ATOM 2533 C CA . SER A 1 328 ? 20.315 3.426 -24.724 1.00 83.50 328 SER A CA 1
ATOM 2534 C C . SER A 1 328 ? 19.744 3.566 -26.139 1.00 83.50 328 SER A C 1
ATOM 2536 O O . SER A 1 328 ? 19.998 4.574 -26.796 1.00 83.50 328 SER A O 1
ATOM 2538 N N . SER A 1 329 ? 18.964 2.588 -26.611 1.00 76.19 329 SER A N 1
ATOM 2539 C CA . SER A 1 329 ? 18.253 2.669 -27.893 1.00 76.19 329 SER A CA 1
ATOM 2540 C C . SER A 1 329 ? 16.897 3.368 -27.798 1.00 76.19 329 SER A C 1
ATOM 2542 O O . SER A 1 329 ? 16.268 3.626 -28.825 1.00 76.19 329 SER A O 1
ATOM 2544 N N . TYR A 1 330 ? 16.437 3.689 -26.587 1.00 74.81 330 TYR A N 1
ATOM 2545 C CA . TYR A 1 330 ? 15.116 4.261 -26.390 1.00 74.81 330 TYR A CA 1
ATOM 2546 C C . TYR A 1 330 ? 15.148 5.786 -26.530 1.00 74.81 330 TYR A C 1
ATOM 2548 O O . TYR A 1 330 ? 15.808 6.496 -25.772 1.00 74.81 330 TYR A O 1
ATOM 2556 N N . VAL A 1 331 ? 14.402 6.314 -27.500 1.00 67.50 331 VAL A N 1
ATOM 2557 C CA . VAL A 1 331 ? 14.184 7.760 -27.636 1.00 67.50 331 VAL A CA 1
ATOM 2558 C C . VAL A 1 331 ? 13.109 8.171 -26.626 1.00 67.50 331 VAL A C 1
ATOM 2560 O O . VAL A 1 331 ? 12.080 7.497 -26.587 1.00 67.50 331 VAL A O 1
ATOM 2563 N N . PRO A 1 332 ? 13.283 9.252 -25.837 1.00 62.06 332 PRO A N 1
ATOM 2564 C CA . PRO A 1 332 ? 12.283 9.706 -24.872 1.00 62.06 332 PRO A CA 1
ATOM 2565 C C . PRO A 1 332 ? 10.897 9.835 -25.517 1.00 62.06 332 PRO A C 1
ATOM 2567 O O . PRO A 1 332 ? 10.606 10.770 -26.261 1.00 62.06 332 PRO A O 1
ATOM 2570 N N . SER A 1 333 ? 10.053 8.839 -25.271 1.00 63.09 333 SER A N 1
ATOM 2571 C CA . SER A 1 333 ? 8.719 8.728 -25.856 1.00 63.09 333 SER A CA 1
ATOM 2572 C C . SER A 1 333 ? 7.677 9.329 -24.919 1.00 63.09 333 SER A C 1
ATOM 2574 O O . SER A 1 333 ? 7.865 9.339 -23.703 1.00 63.09 333 SER A O 1
ATOM 2576 N N . THR A 1 334 ? 6.511 9.684 -25.449 1.00 66.31 334 THR A N 1
ATOM 2577 C CA . THR A 1 334 ? 5.347 10.070 -24.638 1.00 66.31 334 THR A CA 1
ATOM 2578 C C . THR A 1 334 ? 4.735 8.919 -23.825 1.00 66.31 334 THR A C 1
ATOM 2580 O O . THR A 1 334 ? 3.915 9.194 -22.941 1.00 66.31 334 THR A O 1
ATOM 2583 N N . THR A 1 335 ? 5.112 7.663 -24.103 1.00 84.56 335 THR A N 1
ATOM 2584 C CA . THR A 1 335 ? 4.521 6.457 -23.497 1.00 84.56 335 THR A CA 1
ATOM 2585 C C . THR A 1 335 ? 5.120 6.101 -22.139 1.00 84.56 335 THR A C 1
ATOM 2587 O O . THR A 1 335 ? 4.396 5.605 -21.283 1.00 84.56 335 THR A O 1
ATOM 2590 N N . ALA A 1 336 ? 6.394 6.411 -21.888 1.00 91.00 336 ALA A N 1
ATOM 2591 C CA . ALA A 1 336 ? 6.995 6.223 -20.569 1.00 91.00 336 ALA A CA 1
ATOM 2592 C C . ALA A 1 336 ? 6.417 7.224 -19.550 1.00 91.00 336 ALA A C 1
ATOM 2594 O O . ALA A 1 336 ? 6.257 8.415 -19.840 1.00 91.00 336 ALA A O 1
ATOM 2595 N N . TYR A 1 337 ? 6.118 6.751 -18.341 1.00 93.19 337 TYR A N 1
ATOM 2596 C CA . TYR A 1 337 ? 5.703 7.592 -17.213 1.00 93.19 337 TYR A CA 1
ATOM 2597 C C . TYR A 1 337 ? 6.833 7.814 -16.211 1.00 93.19 337 TYR A C 1
ATOM 2599 O O . TYR A 1 337 ? 6.914 8.894 -15.618 1.00 93.19 337 TYR A O 1
ATOM 2607 N N . LEU A 1 338 ? 7.681 6.799 -16.033 1.00 93.19 338 LEU A N 1
ATOM 2608 C CA . LEU A 1 338 ? 8.735 6.755 -15.027 1.00 93.19 338 LEU A CA 1
ATOM 2609 C C . LEU A 1 338 ? 10.027 6.215 -15.641 1.00 93.19 338 LEU A C 1
ATOM 2611 O O . LEU A 1 338 ? 9.992 5.427 -16.587 1.00 93.19 338 LEU A O 1
ATOM 2615 N N . ALA A 1 339 ? 11.153 6.602 -15.061 1.00 91.75 339 ALA A N 1
ATOM 2616 C CA . ALA A 1 339 ? 12.450 5.996 -15.302 1.00 91.75 339 ALA A CA 1
ATOM 2617 C C . ALA A 1 339 ? 13.045 5.574 -13.962 1.00 91.75 339 ALA A C 1
ATOM 2619 O O . ALA A 1 339 ? 13.010 6.348 -13.006 1.00 91.75 339 ALA A O 1
ATOM 2620 N N . THR A 1 340 ? 13.588 4.364 -13.882 1.00 91.88 340 THR A N 1
ATOM 2621 C CA . THR A 1 340 ? 14.448 3.958 -12.768 1.00 91.88 340 THR A CA 1
ATOM 2622 C C . THR A 1 340 ? 15.893 4.059 -13.175 1.00 91.88 340 THR A C 1
ATOM 2624 O O . THR A 1 340 ? 16.229 3.959 -14.353 1.00 91.88 340 THR A O 1
ATOM 2627 N N . HIS A 1 341 ? 16.757 4.218 -12.183 1.00 87.19 341 HIS A N 1
ATOM 2628 C CA . HIS A 1 341 ? 18.187 4.308 -12.394 1.00 87.19 341 HIS A CA 1
ATOM 2629 C C . HIS A 1 341 ? 18.916 3.357 -11.455 1.00 87.19 341 HIS A C 1
ATOM 2631 O O . HIS A 1 341 ? 18.683 3.364 -10.242 1.00 87.19 341 HIS A O 1
ATOM 2637 N N . SER A 1 342 ? 19.812 2.549 -12.015 1.00 74.81 342 SER A N 1
ATOM 2638 C CA . SER A 1 342 ? 20.617 1.612 -11.239 1.00 74.81 342 SER A CA 1
ATOM 2639 C C . SER A 1 342 ? 21.853 2.310 -10.693 1.00 74.81 342 SER A C 1
ATOM 2641 O O . SER A 1 342 ? 22.527 3.046 -11.410 1.00 74.81 342 SER A O 1
ATOM 2643 N N . ALA A 1 343 ? 22.219 1.979 -9.458 1.00 62.56 343 ALA A N 1
ATOM 2644 C CA . ALA A 1 343 ? 23.516 2.335 -8.890 1.00 62.56 343 ALA A CA 1
ATOM 2645 C C . ALA A 1 343 ? 24.671 1.458 -9.416 1.00 62.56 343 ALA A C 1
ATOM 2647 O O . ALA A 1 343 ? 25.793 1.602 -8.934 1.00 62.56 343 ALA A O 1
ATOM 2648 N N . ALA A 1 344 ? 24.392 0.501 -10.313 1.00 53.38 344 ALA A N 1
ATOM 2649 C CA . ALA A 1 344 ? 25.293 -0.596 -10.641 1.00 53.38 344 ALA A CA 1
ATOM 2650 C C . ALA A 1 344 ? 26.661 -0.080 -11.123 1.00 53.38 344 ALA A C 1
ATOM 2652 O O . ALA A 1 344 ? 26.770 0.538 -12.178 1.00 53.38 344 ALA A O 1
ATOM 2653 N N . ALA A 1 345 ? 27.652 -0.325 -10.256 1.00 39.84 345 ALA A N 1
ATOM 2654 C CA . ALA A 1 345 ? 29.090 -0.089 -10.328 1.00 39.84 345 ALA A CA 1
ATOM 2655 C C . ALA A 1 345 ? 29.574 0.950 -11.358 1.00 39.84 345 ALA A C 1
ATOM 2657 O O . ALA A 1 345 ? 29.815 0.640 -12.522 1.00 39.84 345 ALA A O 1
ATOM 2658 N N . VAL A 1 346 ? 29.899 2.152 -10.869 1.00 35.28 346 VAL A N 1
ATOM 2659 C CA . VAL A 1 346 ? 31.141 2.779 -11.339 1.00 35.28 346 VAL A CA 1
ATOM 2660 C C . VAL A 1 346 ? 32.235 1.769 -10.986 1.00 35.28 346 VAL A C 1
ATOM 2662 O O . VAL A 1 346 ? 32.425 1.489 -9.801 1.00 35.28 346 VAL A O 1
ATOM 2665 N N . ASP A 1 347 ? 32.845 1.135 -11.991 1.00 29.66 347 ASP A N 1
ATOM 2666 C CA . ASP A 1 347 ? 34.046 0.316 -11.786 1.00 29.66 347 ASP A CA 1
ATOM 2667 C C . ASP A 1 347 ? 35.038 1.104 -10.900 1.00 29.66 347 ASP A C 1
ATOM 2669 O O . ASP A 1 347 ? 35.161 2.320 -11.091 1.00 29.66 347 ASP A O 1
ATOM 2673 N N . PRO A 1 348 ? 35.697 0.470 -9.912 1.00 34.56 348 PRO A N 1
ATOM 2674 C CA . PRO A 1 348 ? 36.698 1.142 -9.086 1.00 34.56 348 PRO A CA 1
ATOM 2675 C C . PRO A 1 348 ? 37.864 1.722 -9.894 1.00 34.56 348 PRO A C 1
ATOM 2677 O O . PRO A 1 348 ? 38.259 1.110 -10.915 1.00 34.56 348 PRO A O 1
#

Radius of gyration: 24.09 Å; chains: 1; bounding box: 71×100×54 Å

Sequence (348 aa):
MKRNILAITGALALAACVESPDLGTEVAAVKNGGGFDCDVLGCSSNSAWLGPFEFHELDETRQQANLEGLRITSFKKNGLDYEVDVTNASLVARRYWMGIPFTLSGANLVGSTMTVQGHGRTFEILFLAHFLQPLWQEKQLGQSVDAFDLRWYEEATGTARQPVCKNPPQGKDGDPLWTSNMEAIFYTGDRYRRDTLEVIASNPREAGPWFNIACAGNVLAKLAMNRHTHATRGPTVTTWQQRQAMLKMYTSDVCGTGDAFTVSGTPLKWESKWGWESPTYYATPEALWNEEGALCLGTHRLNKTPDDMDSQIATACAAVGRTLEPCSSYVPSTTAYLATHSAAAVDP

pLDDT: mean 80.8, std 20.76, range [24.98, 98.31]

Secondary structure (DSSP, 8-state):
----------------------------PEEPTTS-EEBTTBBT---EEETTEEESEEETTS----TTS-EEEEEEETTEE-EEEEETTEEEEEEEETTEEEEEEGGGGTT-EEEEEETTEEEEEEEEEEEEEEPSSSGGG--EEEEEEEEEEETTTTPPPEESBPPPTT--TT-TT-S-TTEEEEEES-EEETTTTEEEESSHHHHTTEEEEEETTSHHHHHHHTT-SSTT--SSPPPHHHHHHHHHHHHT-SSSSS----BTT---EEEETTS-B-SS--SSEEEEEETTEEEEE-S-TTTTSTT--HHHHHHHHHHTT--PBPGGG----TT--EEEE-------

Foldseek 3Di:
DDDDDDDDDDDPDPPPPPPDPPDPDPLPFQAFLVGDGAFLLARQFLFFDDPPDGDWKEFQVQPDADPRFKGWDFKDDPRDTFRWDAEQFWIKTWDDDPNDIDIATFQSSQQIWIWMDGPNWIKIKHFHHWDWFQQPPPSVVVHTGIKTFIWMDTPVVPDDTHQSGDQFVPDDCPDVRDNDQRIWIKGFFWDADSSQLATQGQGCVRRPRMMTTHGHQRLVVNCQSNCVGPSNHDVDHDDRFLSLQSSCQSQVVAQQRSHRLDHTPQDKWKAFPVGDTDPDDDDAFQFFTTNSHTQAGADDQCPPHSRDCPVVSVVVNVVVPHDHHHPVPDDPDPRTGMTIDHPPDPDD